Protein AF-A0A8S4GB96-F1 (afdb_monomer)

InterPro domains:
  IPR004299 Membrane bound O-acyl transferase, MBOAT [PF03062] (26-142)
  IPR051085 Membrane-bound O-acyltransferase [PTHR13285] (5-154)

Sequence (176 aa):
MQENIELLRKLPPIALSGGGLWMGLEFHVKYVIIYGVASAFTALDNIETPPNPRCIARIHVYSQMWRYFDVGLYRFLIKFIYLPCLTELSKYGARISKTIQKLLASLATFLFIFLWHGTTWAIFIWMTLNYFGITVESYAKEVAKSDGYNKFKKTILKTAVTSPFLKFMNRITTEA

Structure (mmCIF, N/CA/C/O backbone):
data_AF-A0A8S4GB96-F1
#
_entry.id   AF-A0A8S4GB96-F1
#
loop_
_atom_site.group_PDB
_atom_site.id
_atom_site.type_symbol
_atom_site.label_atom_id
_atom_site.label_alt_id
_atom_site.label_comp_id
_atom_site.label_asym_id
_atom_site.label_entity_id
_atom_site.label_seq_id
_atom_site.pdbx_PDB_ins_code
_atom_site.Cartn_x
_atom_site.Cartn_y
_atom_site.Cartn_z
_atom_site.occupancy
_atom_site.B_iso_or_equiv
_atom_site.auth_seq_id
_atom_site.auth_comp_id
_atom_site.auth_asym_id
_atom_site.auth_atom_id
_atom_site.pdbx_PDB_model_num
ATOM 1 N N . MET A 1 1 ? 4.254 8.777 -28.325 1.00 48.47 1 MET A N 1
ATOM 2 C CA . MET A 1 1 ? 3.407 8.273 -27.212 1.00 48.47 1 MET A CA 1
ATOM 3 C C . MET A 1 1 ? 1.921 8.232 -27.581 1.00 48.47 1 MET A C 1
ATOM 5 O O . MET A 1 1 ? 1.276 7.265 -27.208 1.00 48.47 1 MET A O 1
ATOM 9 N N . GLN A 1 2 ? 1.374 9.215 -28.316 1.00 47.09 2 GLN A N 1
ATOM 10 C CA . GLN A 1 2 ? -0.059 9.231 -28.663 1.00 47.09 2 GLN A CA 1
ATOM 11 C C . GLN A 1 2 ? -0.504 8.146 -29.663 1.00 47.09 2 GLN A C 1
ATOM 13 O O . GLN A 1 2 ? -1.535 7.527 -29.424 1.00 47.09 2 GLN A O 1
ATOM 18 N N . GLU A 1 3 ? 0.297 7.826 -30.686 1.00 54.91 3 GLU A N 1
ATOM 19 C CA . GLU A 1 3 ? 0.010 6.733 -31.644 1.00 54.91 3 GLU A CA 1
ATOM 20 C C . GLU A 1 3 ? -0.258 5.380 -30.958 1.00 54.91 3 GLU A C 1
ATOM 22 O O . GLU A 1 3 ? -1.190 4.654 -31.303 1.00 54.91 3 GLU A O 1
ATOM 27 N N . ASN A 1 4 ? 0.502 5.073 -29.903 1.00 72.00 4 ASN A N 1
ATOM 28 C CA . ASN A 1 4 ? 0.359 3.819 -29.162 1.00 72.00 4 ASN A CA 1
ATOM 29 C C . ASN A 1 4 ? -0.949 3.760 -28.351 1.00 72.00 4 ASN A C 1
ATOM 31 O O . ASN A 1 4 ? -1.501 2.680 -28.155 1.00 72.00 4 ASN A O 1
ATOM 35 N N . ILE A 1 5 ? -1.474 4.903 -27.893 1.00 79.56 5 ILE A N 1
ATOM 36 C CA . ILE A 1 5 ? -2.731 4.960 -27.123 1.00 79.56 5 ILE A CA 1
ATOM 37 C C . ILE A 1 5 ? -3.939 4.710 -28.030 1.00 79.56 5 ILE A C 1
ATOM 39 O O . ILE A 1 5 ? -4.915 4.083 -27.613 1.00 79.56 5 ILE A O 1
ATOM 43 N N . GLU A 1 6 ? -3.878 5.169 -29.277 1.00 84.00 6 GLU A N 1
ATOM 44 C CA . GLU A 1 6 ? -4.961 4.986 -30.239 1.00 84.00 6 GLU A CA 1
ATOM 45 C C . GLU A 1 6 ? -5.100 3.522 -30.681 1.00 84.00 6 GLU A C 1
ATOM 47 O O . GLU A 1 6 ? -6.214 3.027 -30.854 1.00 84.00 6 GLU A O 1
ATOM 52 N N . LEU A 1 7 ? -3.984 2.791 -30.756 1.00 84.06 7 LEU A N 1
ATOM 53 C CA . LEU A 1 7 ? -3.979 1.341 -30.964 1.00 84.06 7 LEU A CA 1
ATOM 54 C C . LEU A 1 7 ? -4.565 0.582 -29.767 1.00 84.06 7 LEU A C 1
ATOM 56 O O . LEU A 1 7 ? -5.385 -0.315 -29.959 1.00 84.06 7 LEU A O 1
ATOM 60 N N . LEU A 1 8 ? -4.219 0.972 -28.535 1.00 85.00 8 LEU A N 1
ATOM 61 C CA . LEU A 1 8 ? -4.776 0.354 -27.325 1.00 85.00 8 LEU A CA 1
ATOM 62 C C . LEU A 1 8 ? -6.303 0.496 -27.257 1.00 85.00 8 LEU A C 1
ATOM 64 O O . LEU A 1 8 ? -6.987 -0.440 -26.855 1.00 85.00 8 LEU A O 1
ATOM 68 N N . ARG A 1 9 ? -6.860 1.625 -27.710 1.00 86.62 9 ARG A N 1
ATOM 69 C CA . ARG A 1 9 ? -8.319 1.839 -27.762 1.00 86.62 9 ARG A CA 1
ATOM 70 C C . ARG A 1 9 ? -9.059 0.886 -28.701 1.00 86.62 9 ARG A C 1
ATOM 72 O O . ARG A 1 9 ? -10.254 0.684 -28.513 1.00 86.62 9 ARG A O 1
ATOM 79 N N . LYS A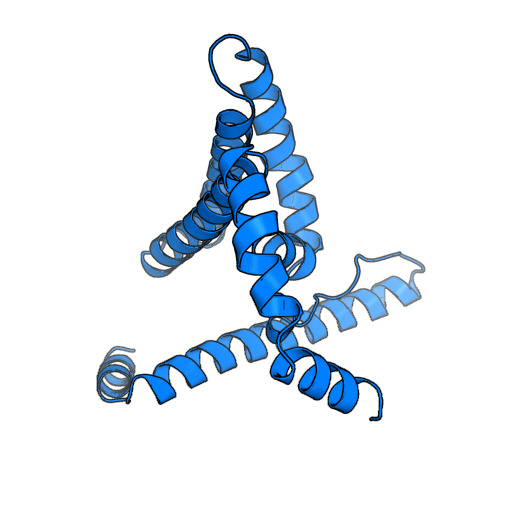 1 10 ? -8.372 0.320 -29.696 1.00 92.56 10 LYS A N 1
ATOM 80 C CA . LYS A 1 10 ? -8.951 -0.625 -30.663 1.00 92.56 10 LYS A CA 1
ATOM 81 C C . LYS A 1 10 ? -8.926 -2.073 -30.166 1.00 92.56 10 LYS A C 1
ATOM 83 O O . LYS A 1 10 ? -9.547 -2.931 -30.787 1.00 92.56 10 LYS A O 1
ATOM 88 N N . LEU A 1 11 ? -8.211 -2.364 -29.077 1.00 91.81 11 LEU A N 1
ATOM 89 C CA . LEU A 1 11 ? -8.112 -3.718 -28.539 1.00 91.81 11 LEU A CA 1
ATOM 90 C C . LEU A 1 11 ? -9.401 -4.138 -27.817 1.00 91.81 11 LEU A C 1
ATOM 92 O O . LEU A 1 11 ? -10.031 -3.321 -27.141 1.00 91.81 11 LEU A O 1
ATOM 96 N N . PRO A 1 12 ? -9.778 -5.428 -27.888 1.00 94.62 12 PRO A N 1
ATOM 97 C CA . PRO A 1 12 ? -10.914 -5.930 -27.132 1.00 94.62 12 PRO A CA 1
ATOM 98 C C . PRO A 1 12 ? -10.627 -5.881 -25.616 1.00 94.62 12 PRO A C 1
ATOM 100 O O . PRO A 1 12 ? -9.472 -6.033 -25.200 1.00 94.62 12 PRO A O 1
ATOM 103 N N . PRO A 1 13 ? -11.658 -5.759 -24.755 1.00 92.81 13 PRO A N 1
ATOM 104 C CA . PRO A 1 13 ? -11.488 -5.655 -23.300 1.00 92.81 13 PRO A CA 1
ATOM 105 C C . PRO A 1 13 ? -10.669 -6.788 -22.670 1.00 92.81 13 PRO A C 1
ATOM 107 O O . PRO A 1 13 ? -9.936 -6.570 -21.705 1.00 92.81 13 PRO A O 1
ATOM 110 N N . ILE A 1 14 ? -10.758 -7.996 -23.234 1.00 94.31 14 ILE A N 1
ATOM 111 C CA . ILE A 1 14 ? -9.975 -9.154 -22.790 1.00 94.31 14 ILE A CA 1
ATOM 112 C C . ILE A 1 14 ? -8.472 -8.963 -23.024 1.00 94.31 14 ILE A C 1
ATOM 114 O O . ILE A 1 14 ? -7.676 -9.285 -22.147 1.00 94.31 14 ILE A O 1
ATOM 118 N N . ALA A 1 15 ? -8.080 -8.378 -24.159 1.00 93.19 15 ALA A N 1
ATOM 119 C CA . ALA A 1 15 ? -6.682 -8.091 -24.463 1.00 93.19 15 ALA A CA 1
ATOM 120 C C . ALA A 1 15 ? -6.146 -6.975 -23.558 1.00 93.19 15 ALA A C 1
ATOM 122 O O . ALA A 1 15 ? -5.033 -7.079 -23.051 1.00 93.19 15 ALA A O 1
ATOM 123 N N . LEU A 1 16 ? -6.963 -5.954 -23.280 1.00 91.38 16 LEU A N 1
ATOM 124 C CA . LEU A 1 16 ? -6.614 -4.894 -22.329 1.00 91.38 16 LEU A CA 1
ATOM 125 C C . LEU A 1 16 ? -6.432 -5.438 -20.908 1.00 91.38 16 LEU A C 1
ATOM 127 O O . LEU A 1 16 ? -5.484 -5.072 -20.216 1.00 91.38 16 LEU A O 1
ATOM 131 N N . SER A 1 17 ? -7.303 -6.356 -20.496 1.00 90.94 17 SER A N 1
ATOM 132 C CA . SER A 1 17 ? -7.228 -7.011 -19.189 1.00 90.94 17 SER A CA 1
ATOM 133 C C . SER A 1 17 ? -6.004 -7.926 -19.085 1.00 90.94 17 SER A C 1
ATOM 135 O O . SER A 1 17 ? -5.279 -7.871 -18.093 1.00 90.94 17 SER A O 1
ATOM 137 N N . GLY A 1 18 ? -5.722 -8.714 -20.128 1.00 92.75 18 GLY A N 1
ATOM 138 C CA . GLY A 1 18 ? -4.508 -9.528 -20.228 1.00 92.75 18 GLY A CA 1
ATOM 139 C C . GLY A 1 18 ? -3.234 -8.683 -20.185 1.00 92.75 18 GLY A C 1
ATOM 140 O O . GLY A 1 18 ? -2.315 -9.001 -19.435 1.00 92.75 18 GLY A O 1
ATOM 141 N N . GLY A 1 19 ? -3.212 -7.557 -20.903 1.00 91.50 19 GLY A N 1
ATOM 142 C CA . GLY A 1 19 ? -2.119 -6.584 -20.844 1.00 91.50 19 GLY A CA 1
ATOM 143 C C . GLY A 1 19 ? -1.941 -5.985 -19.447 1.00 91.50 19 GLY A C 1
ATOM 144 O O . GLY A 1 19 ? -0.819 -5.882 -18.961 1.00 91.50 19 GLY A O 1
ATOM 145 N N . GLY A 1 20 ? -3.039 -5.665 -18.757 1.00 90.25 20 GLY A N 1
ATOM 146 C CA . GLY A 1 20 ? -3.024 -5.228 -17.358 1.00 90.25 20 GLY A CA 1
ATOM 147 C C . GLY A 1 20 ? -2.367 -6.241 -16.419 1.00 90.25 20 GLY A C 1
ATOM 148 O O . GLY A 1 20 ? -1.496 -5.882 -15.626 1.00 90.25 20 GLY A O 1
ATOM 149 N N . LEU A 1 21 ? -2.746 -7.515 -16.542 1.00 91.00 21 LEU A N 1
ATOM 150 C CA . LEU A 1 21 ? -2.146 -8.605 -15.770 1.00 91.00 21 LEU A CA 1
ATOM 151 C C . LEU A 1 21 ? -0.660 -8.779 -16.097 1.00 91.00 21 LEU A C 1
ATOM 153 O O . LEU A 1 21 ? 0.149 -8.916 -15.181 1.00 91.00 21 LEU A O 1
ATOM 157 N N . TRP A 1 22 ? -0.298 -8.726 -17.381 1.00 93.12 22 TRP A N 1
ATOM 158 C CA . TRP A 1 22 ? 1.089 -8.821 -17.824 1.00 93.12 22 TRP A CA 1
ATOM 159 C C . TRP A 1 22 ? 1.958 -7.708 -17.233 1.00 93.12 22 TRP A C 1
ATOM 161 O O . TRP A 1 22 ? 2.987 -8.009 -16.638 1.00 93.12 22 TRP A O 1
ATOM 171 N N . MET A 1 23 ? 1.515 -6.447 -17.298 1.00 91.50 23 MET A N 1
ATOM 172 C CA . MET A 1 23 ? 2.241 -5.315 -16.702 1.00 91.50 23 MET A CA 1
ATOM 173 C C . MET A 1 23 ? 2.485 -5.517 -15.201 1.00 91.50 23 MET A C 1
ATOM 175 O O . MET A 1 23 ? 3.567 -5.221 -14.696 1.00 91.50 23 MET A O 1
ATOM 179 N N . GLY A 1 24 ? 1.497 -6.052 -14.477 1.00 90.81 24 GLY A N 1
ATOM 180 C CA . GLY A 1 24 ? 1.657 -6.380 -13.063 1.00 90.81 24 GLY A CA 1
ATOM 181 C C . GLY A 1 24 ? 2.678 -7.497 -12.820 1.00 90.81 24 GLY A C 1
ATOM 182 O O . GLY A 1 24 ? 3.483 -7.405 -11.892 1.00 90.81 24 GLY A O 1
ATOM 183 N N . LEU A 1 25 ? 2.653 -8.555 -13.634 1.00 93.38 25 LEU A N 1
ATOM 184 C CA . LEU A 1 25 ? 3.583 -9.681 -13.517 1.00 93.38 25 LEU A CA 1
ATOM 185 C C . LEU A 1 25 ? 5.013 -9.276 -13.873 1.00 93.38 25 LEU A C 1
ATOM 187 O O . LEU A 1 25 ? 5.937 -9.629 -13.145 1.00 93.38 25 LEU A O 1
ATOM 191 N N . GLU A 1 26 ? 5.193 -8.496 -14.938 1.00 94.44 26 GLU A N 1
ATOM 192 C CA . GLU A 1 26 ? 6.483 -7.922 -15.319 1.00 94.44 26 GLU A CA 1
ATOM 193 C C . GLU A 1 26 ? 7.049 -7.069 -14.180 1.00 94.44 26 GLU A C 1
ATOM 195 O O . GLU A 1 26 ? 8.195 -7.264 -13.765 1.00 94.44 26 GLU A O 1
ATOM 200 N N . PHE A 1 27 ? 6.221 -6.181 -13.613 1.00 92.19 27 PHE A N 1
ATOM 201 C CA . PHE A 1 27 ? 6.598 -5.394 -12.445 1.00 92.19 27 PHE A CA 1
ATOM 202 C C . PHE A 1 27 ? 7.031 -6.315 -11.301 1.00 92.19 27 PHE A C 1
ATOM 204 O O . PHE A 1 27 ? 8.126 -6.171 -10.772 1.00 92.19 27 PHE A O 1
ATOM 211 N N . HIS A 1 28 ? 6.230 -7.319 -10.949 1.00 93.38 28 HIS A N 1
ATOM 212 C CA . HIS A 1 28 ? 6.575 -8.251 -9.880 1.00 93.38 28 HIS A CA 1
ATOM 213 C C . HIS A 1 28 ? 7.931 -8.944 -10.107 1.00 93.38 28 HIS A C 1
ATOM 215 O O . HIS A 1 28 ? 8.781 -8.918 -9.215 1.00 93.38 28 HIS A O 1
ATOM 221 N N . VAL A 1 29 ? 8.163 -9.515 -11.293 1.00 94.44 29 VAL A N 1
ATOM 222 C CA . VAL A 1 29 ? 9.408 -10.228 -11.626 1.00 94.44 29 VAL A CA 1
ATOM 223 C C . VAL A 1 29 ? 10.618 -9.302 -11.529 1.00 94.44 29 VAL A C 1
ATOM 225 O O . VAL A 1 29 ? 11.628 -9.675 -10.932 1.00 94.44 29 VAL A O 1
ATOM 228 N N . LYS A 1 30 ? 10.507 -8.069 -12.037 1.00 94.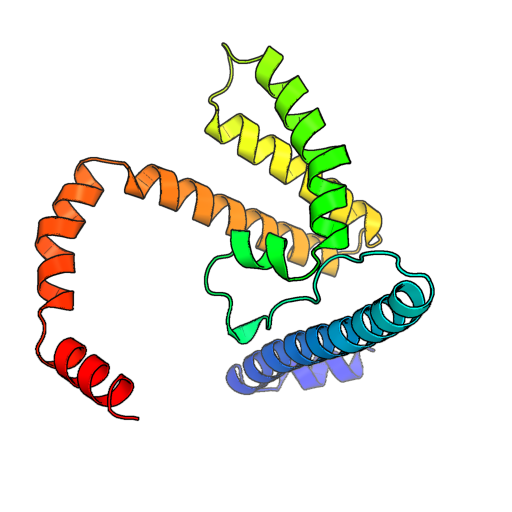62 30 LYS A N 1
ATOM 229 C CA . LYS A 1 30 ? 11.577 -7.070 -11.945 1.00 94.62 30 LYS A CA 1
ATOM 230 C C . LYS A 1 30 ? 12.007 -6.834 -10.496 1.00 94.62 30 LYS A C 1
ATOM 232 O O . LYS A 1 30 ? 13.200 -6.826 -10.205 1.00 94.62 30 LYS A O 1
ATOM 237 N N . TYR A 1 31 ? 11.052 -6.679 -9.585 1.00 93.44 31 TYR A N 1
ATOM 238 C CA . TYR A 1 31 ? 11.348 -6.423 -8.175 1.00 93.44 31 TYR A CA 1
ATOM 239 C C . TYR A 1 31 ? 11.839 -7.665 -7.429 1.00 93.44 31 TYR A C 1
ATOM 241 O O . TYR A 1 31 ? 12.718 -7.538 -6.582 1.00 93.44 31 TYR A O 1
ATOM 249 N N . VAL A 1 32 ? 11.359 -8.864 -7.776 1.00 94.81 32 VAL A N 1
ATOM 250 C CA . VAL A 1 32 ? 11.932 -10.121 -7.261 1.00 94.81 32 VAL A CA 1
ATOM 251 C C . VAL A 1 32 ? 13.415 -10.223 -7.610 1.00 94.81 32 VAL A C 1
ATOM 253 O O . VAL A 1 32 ? 14.215 -10.578 -6.750 1.00 94.81 32 VAL A O 1
ATOM 256 N N . ILE A 1 33 ? 13.794 -9.882 -8.845 1.00 95.69 33 ILE A N 1
ATOM 257 C CA . ILE A 1 33 ? 15.193 -9.930 -9.282 1.00 95.69 33 ILE A CA 1
ATOM 258 C C . ILE A 1 33 ? 16.016 -8.856 -8.566 1.00 95.69 33 ILE A C 1
ATOM 260 O O . ILE A 1 33 ? 17.037 -9.179 -7.968 1.00 95.69 33 ILE A O 1
ATOM 264 N N . ILE A 1 34 ? 15.574 -7.594 -8.586 1.00 95.00 34 ILE A N 1
ATOM 265 C CA . ILE A 1 34 ? 16.324 -6.480 -7.980 1.00 95.00 34 ILE A CA 1
ATOM 266 C C . ILE A 1 34 ? 16.539 -6.714 -6.480 1.00 95.00 34 ILE A C 1
ATOM 268 O O . ILE A 1 34 ? 17.665 -6.598 -5.996 1.00 95.00 34 ILE A O 1
ATOM 272 N N . TYR A 1 35 ? 15.483 -7.069 -5.745 1.00 94.31 35 TYR A N 1
ATOM 273 C CA . TYR A 1 35 ? 15.595 -7.340 -4.315 1.00 94.31 35 TYR A CA 1
ATOM 274 C C . TYR A 1 35 ? 16.355 -8.629 -4.033 1.00 94.31 35 TYR A C 1
ATOM 276 O O . TYR A 1 35 ? 17.179 -8.638 -3.129 1.00 94.31 35 TYR A O 1
ATOM 284 N N . GLY A 1 36 ? 16.161 -9.679 -4.832 1.00 94.00 36 GLY A N 1
ATOM 285 C CA . GLY A 1 36 ? 16.901 -10.930 -4.688 1.00 94.00 36 GLY A CA 1
ATOM 286 C C . GLY A 1 36 ? 18.408 -10.745 -4.855 1.00 94.00 36 GLY A C 1
ATOM 287 O O . GLY A 1 36 ? 19.176 -11.282 -4.062 1.00 94.00 36 GLY A O 1
ATOM 288 N N . VAL A 1 37 ? 18.834 -9.936 -5.830 1.00 95.25 37 VAL A N 1
ATOM 289 C CA . VAL A 1 37 ? 20.248 -9.588 -6.025 1.00 95.25 37 VAL A CA 1
ATOM 290 C C . VAL A 1 37 ? 20.778 -8.797 -4.830 1.00 95.25 37 VAL A C 1
ATOM 292 O O . VAL A 1 37 ? 21.814 -9.161 -4.281 1.00 95.25 37 VAL A O 1
ATOM 295 N N . ALA A 1 38 ? 20.061 -7.763 -4.378 1.00 93.88 38 ALA A N 1
ATOM 296 C CA . ALA A 1 38 ? 20.465 -6.989 -3.203 1.00 93.88 38 ALA A CA 1
ATOM 297 C C . ALA A 1 38 ? 20.584 -7.871 -1.945 1.00 93.88 38 ALA A C 1
ATOM 299 O O . ALA A 1 38 ? 21.588 -7.799 -1.242 1.00 93.88 38 ALA A O 1
ATOM 300 N N . SER A 1 39 ? 19.607 -8.751 -1.713 1.00 94.00 39 SER A N 1
ATOM 301 C CA . SER A 1 39 ? 19.608 -9.726 -0.620 1.00 94.00 39 SER A CA 1
ATOM 302 C C . SER A 1 39 ? 20.771 -10.713 -0.698 1.00 94.00 39 SER A C 1
ATOM 304 O O . SER A 1 39 ? 21.316 -11.094 0.336 1.00 94.00 39 SER A O 1
ATOM 306 N N . ALA A 1 40 ? 21.170 -11.133 -1.902 1.00 94.31 40 ALA A N 1
ATOM 307 C CA . ALA A 1 40 ? 22.319 -12.014 -2.082 1.00 94.31 40 ALA A CA 1
ATOM 308 C C . ALA A 1 40 ? 23.627 -11.323 -1.674 1.00 94.31 40 ALA A C 1
ATOM 310 O O . ALA A 1 40 ? 24.439 -11.935 -0.987 1.00 94.31 40 ALA A O 1
ATOM 311 N N . PHE A 1 41 ? 23.808 -10.045 -2.028 1.00 96.00 41 PHE A N 1
ATOM 312 C CA . PHE A 1 41 ? 24.977 -9.271 -1.601 1.00 96.00 41 PHE A CA 1
ATOM 313 C C . PHE A 1 41 ? 25.016 -9.079 -0.085 1.00 96.00 41 PHE A C 1
ATOM 315 O O . PHE A 1 41 ? 26.026 -9.377 0.539 1.00 96.00 41 PHE A O 1
ATOM 322 N N . THR A 1 42 ? 23.911 -8.664 0.533 1.00 95.12 42 THR A N 1
ATOM 323 C CA . THR A 1 42 ? 23.857 -8.469 1.992 1.00 95.12 42 THR A CA 1
ATOM 324 C C . THR A 1 42 ? 24.037 -9.768 2.772 1.00 95.12 42 THR A C 1
ATOM 326 O O . THR A 1 42 ? 24.542 -9.745 3.892 1.00 95.12 42 THR A O 1
ATOM 329 N N . ALA A 1 43 ? 23.649 -10.909 2.193 1.00 94.25 43 ALA A N 1
ATOM 330 C CA . ALA A 1 43 ? 23.874 -12.213 2.805 1.00 94.25 43 ALA A CA 1
ATOM 331 C C . ALA A 1 43 ? 25.370 -12.558 2.907 1.00 94.25 43 ALA A C 1
ATOM 333 O O . ALA A 1 43 ? 25.758 -13.212 3.872 1.00 94.25 43 ALA A O 1
ATOM 334 N N . LEU A 1 44 ? 26.212 -12.083 1.977 1.00 96.00 44 LEU A N 1
ATOM 335 C CA . LEU A 1 44 ? 27.673 -12.232 2.073 1.00 96.00 44 LEU A CA 1
ATOM 336 C C . LEU A 1 44 ? 28.235 -11.498 3.299 1.00 96.00 44 LEU A C 1
ATOM 338 O O . LEU A 1 44 ? 29.165 -11.985 3.936 1.00 96.00 44 LEU A O 1
ATOM 342 N N . ASP A 1 45 ? 27.614 -10.377 3.665 1.00 96.75 45 ASP A N 1
ATOM 343 C CA . ASP A 1 45 ? 27.974 -9.569 4.832 1.00 96.75 45 ASP A CA 1
ATOM 344 C C . ASP A 1 45 ? 27.256 -10.014 6.124 1.00 96.75 45 ASP A C 1
ATOM 346 O O . ASP A 1 45 ? 27.357 -9.346 7.152 1.00 96.75 45 ASP A O 1
ATOM 350 N N . ASN A 1 46 ? 26.528 -11.139 6.106 1.00 95.31 46 ASN A N 1
ATOM 351 C CA . ASN A 1 46 ? 25.685 -11.618 7.215 1.00 95.31 46 ASN A CA 1
ATOM 352 C C . ASN A 1 46 ? 24.619 -10.601 7.676 1.00 95.31 46 ASN A C 1
ATOM 354 O O . ASN A 1 46 ? 24.232 -10.571 8.846 1.00 95.31 46 ASN A O 1
ATOM 358 N N . ILE A 1 47 ? 24.122 -9.764 6.760 1.00 95.75 47 ILE A N 1
ATOM 359 C CA . ILE A 1 47 ? 23.057 -8.794 7.025 1.00 95.75 47 ILE A CA 1
ATOM 360 C C . ILE A 1 47 ? 21.711 -9.388 6.601 1.00 95.75 47 ILE A C 1
ATOM 362 O O . ILE A 1 47 ? 21.482 -9.703 5.431 1.00 95.75 47 ILE A O 1
ATOM 366 N N . GLU A 1 48 ? 20.781 -9.492 7.552 1.00 91.56 48 GLU A N 1
ATOM 367 C CA . GLU A 1 48 ? 19.420 -9.950 7.274 1.00 91.56 48 GLU A CA 1
ATOM 368 C C . GLU A 1 48 ? 18.600 -8.891 6.523 1.00 91.56 48 GLU A C 1
ATOM 370 O O . GLU A 1 48 ? 18.380 -7.775 7.002 1.00 91.56 48 GLU A O 1
ATOM 375 N N . THR A 1 49 ? 18.066 -9.264 5.359 1.00 90.31 49 THR A N 1
ATOM 376 C CA . THR A 1 49 ? 17.151 -8.418 4.580 1.00 90.31 49 THR A CA 1
ATOM 377 C C . THR A 1 49 ? 15.690 -8.841 4.715 1.00 90.31 49 THR A C 1
ATOM 379 O O . THR A 1 49 ? 15.397 -10.007 4.990 1.00 90.31 49 THR A O 1
ATOM 382 N N . PRO A 1 50 ? 14.730 -7.926 4.467 1.00 90.12 50 PRO A N 1
ATOM 383 C CA . PRO A 1 50 ? 13.325 -8.291 4.324 1.00 90.12 50 PRO A CA 1
ATOM 384 C C . PRO A 1 50 ? 13.112 -9.381 3.256 1.00 90.12 50 PRO A C 1
ATOM 386 O O . PRO A 1 50 ? 13.870 -9.450 2.291 1.00 90.12 50 PRO A O 1
ATOM 389 N N . PRO A 1 51 ? 12.062 -10.211 3.391 1.00 90.81 51 PRO A N 1
ATOM 390 C CA . PRO A 1 51 ? 11.763 -11.244 2.409 1.00 90.81 51 PRO A CA 1
ATOM 391 C C . PRO A 1 51 ? 11.339 -10.644 1.066 1.00 90.81 51 PRO A C 1
ATOM 393 O O . PRO A 1 51 ? 10.725 -9.575 1.012 1.00 90.81 51 PRO A O 1
ATOM 396 N N . ASN A 1 52 ? 11.595 -11.403 0.000 1.00 90.25 52 ASN A N 1
ATOM 397 C CA . ASN A 1 52 ? 11.165 -11.072 -1.353 1.00 90.25 52 ASN A CA 1
ATOM 398 C C . ASN A 1 52 ? 9.636 -10.935 -1.471 1.00 90.25 52 ASN A C 1
ATOM 400 O O . ASN A 1 52 ? 8.880 -11.551 -0.704 1.00 90.25 52 ASN A O 1
ATOM 404 N N . PRO A 1 53 ? 9.167 -10.140 -2.447 1.00 92.06 53 PRO A N 1
ATOM 405 C CA . PRO A 1 53 ? 7.754 -9.873 -2.621 1.00 92.06 53 PRO A CA 1
ATOM 406 C C . PRO A 1 53 ? 6.997 -11.139 -3.020 1.00 92.06 53 PRO A C 1
ATOM 408 O O . PRO A 1 53 ? 7.513 -12.015 -3.716 1.00 92.06 53 PRO A O 1
ATOM 411 N N . ARG A 1 54 ? 5.743 -11.250 -2.574 1.00 91.69 54 ARG A N 1
ATOM 412 C CA . ARG A 1 54 ? 4.875 -12.376 -2.944 1.00 91.69 54 ARG A CA 1
ATOM 413 C C . ARG A 1 54 ? 4.282 -12.155 -4.332 1.00 91.69 54 ARG A C 1
ATOM 415 O O . ARG A 1 54 ? 4.014 -11.023 -4.721 1.00 91.69 54 ARG A O 1
ATOM 422 N N . CYS A 1 55 ? 4.020 -13.252 -5.042 1.00 90.31 55 CYS A N 1
ATOM 423 C CA . CYS A 1 55 ? 3.375 -13.200 -6.351 1.00 90.31 55 CYS A CA 1
ATOM 424 C C . CYS A 1 55 ? 2.011 -12.507 -6.271 1.00 90.31 55 CYS A C 1
ATOM 426 O O . CYS A 1 55 ? 1.113 -12.968 -5.559 1.00 90.31 55 CYS A O 1
ATOM 428 N N . ILE A 1 56 ? 1.856 -11.429 -7.044 1.00 89.19 56 ILE A N 1
ATOM 429 C CA . ILE A 1 56 ? 0.647 -10.596 -7.062 1.00 89.19 56 ILE A CA 1
ATOM 430 C C . ILE A 1 56 ? -0.607 -11.379 -7.468 1.00 89.19 56 ILE A C 1
ATOM 432 O O . ILE A 1 56 ? -1.690 -11.101 -6.965 1.00 89.19 56 ILE A O 1
ATOM 436 N N . ALA A 1 57 ? -0.461 -12.408 -8.310 1.00 88.38 57 ALA A N 1
ATOM 437 C CA . ALA A 1 57 ? -1.575 -13.224 -8.786 1.00 88.38 57 ALA A CA 1
ATOM 438 C C . ALA A 1 57 ? -2.147 -14.154 -7.700 1.00 88.38 57 ALA A C 1
ATOM 440 O O . ALA A 1 57 ? -3.264 -14.647 -7.833 1.00 88.38 57 ALA A O 1
ATOM 441 N N . ARG A 1 58 ? -1.404 -14.386 -6.608 1.00 89.69 58 ARG A N 1
ATOM 442 C CA . ARG A 1 58 ? -1.825 -15.245 -5.488 1.00 89.69 58 ARG A CA 1
ATOM 443 C C . ARG A 1 58 ? -2.500 -14.469 -4.354 1.00 89.69 58 ARG A C 1
ATOM 445 O O . ARG A 1 58 ? -2.927 -15.060 -3.365 1.00 89.69 58 ARG A O 1
ATOM 452 N N . ILE A 1 59 ? -2.531 -13.141 -4.431 1.00 87.81 59 ILE A N 1
ATOM 453 C CA . ILE A 1 59 ? -3.017 -12.301 -3.338 1.00 87.81 59 ILE A CA 1
ATOM 454 C C . ILE A 1 59 ? -4.474 -11.923 -3.597 1.00 87.81 59 ILE A C 1
ATOM 456 O O . ILE A 1 59 ? -4.782 -11.193 -4.532 1.00 87.81 59 ILE A O 1
ATOM 460 N N . HIS A 1 60 ? -5.369 -12.392 -2.728 1.00 87.25 60 HIS A N 1
ATOM 461 C CA . HIS A 1 60 ? -6.816 -12.172 -2.861 1.00 87.25 60 HIS A CA 1
ATOM 462 C C . HIS A 1 60 ? -7.371 -11.100 -1.910 1.00 87.25 60 HIS A C 1
ATOM 464 O O . HIS A 1 60 ? -8.549 -10.764 -1.974 1.00 87.25 60 HIS A O 1
ATOM 470 N N . VAL A 1 61 ? -6.536 -10.571 -1.010 1.00 89.56 61 VAL A N 1
ATOM 471 C CA . VAL A 1 61 ? -6.914 -9.553 -0.020 1.00 89.56 61 VAL A CA 1
ATOM 472 C C . VAL A 1 61 ? -6.075 -8.304 -0.259 1.00 89.56 61 VAL A C 1
ATOM 474 O O . VAL A 1 61 ? -4.846 -8.374 -0.318 1.00 89.56 61 VAL A O 1
ATOM 477 N N . TYR A 1 62 ? -6.720 -7.147 -0.361 1.00 89.06 62 TYR A N 1
ATOM 478 C CA . TYR A 1 62 ? -6.063 -5.902 -0.748 1.00 89.06 62 TYR A CA 1
ATOM 479 C C . TYR A 1 62 ? -5.056 -5.426 0.301 1.00 89.06 62 TYR A C 1
ATOM 481 O O . TYR A 1 62 ? -3.943 -5.023 -0.031 1.00 89.06 62 TYR A O 1
ATOM 489 N N . SER A 1 63 ? -5.375 -5.561 1.591 1.00 90.44 63 SER A N 1
ATOM 490 C CA . SER A 1 63 ? -4.401 -5.276 2.656 1.00 90.44 63 SER A CA 1
ATOM 491 C C . SER A 1 63 ? -3.183 -6.204 2.632 1.00 90.44 63 SER A C 1
ATOM 493 O O . SER A 1 63 ? -2.093 -5.794 3.034 1.00 90.44 63 SER A O 1
ATOM 495 N N . GLN A 1 64 ? -3.329 -7.441 2.142 1.00 92.50 64 GLN A N 1
ATOM 496 C CA . GLN A 1 64 ? -2.190 -8.335 1.941 1.00 92.50 64 GLN A CA 1
ATOM 497 C C . GLN A 1 64 ? -1.351 -7.918 0.736 1.00 92.50 64 GLN A C 1
ATOM 499 O O . GLN A 1 64 ? -0.131 -8.048 0.809 1.00 92.50 64 GLN A O 1
ATOM 504 N N . MET A 1 65 ? -1.971 -7.381 -0.321 1.00 91.62 65 MET A N 1
ATOM 505 C CA . MET A 1 65 ? -1.243 -6.857 -1.482 1.00 91.62 65 MET A CA 1
ATOM 506 C C . MET A 1 65 ? -0.238 -5.813 -1.007 1.00 91.62 65 MET A C 1
ATOM 508 O O . MET A 1 65 ? 0.961 -6.002 -1.155 1.00 91.62 65 MET A O 1
ATOM 512 N N . TRP A 1 66 ? -0.703 -4.800 -0.278 1.00 92.44 66 TRP A N 1
ATOM 513 C CA . TRP A 1 66 ? 0.159 -3.746 0.262 1.00 92.44 66 TRP A CA 1
ATOM 514 C C . TRP A 1 66 ? 1.228 -4.232 1.242 1.00 92.44 66 TRP A C 1
ATOM 516 O O . TRP A 1 66 ? 2.305 -3.652 1.303 1.00 92.44 66 TRP A O 1
ATOM 526 N N . ARG A 1 67 ? 0.963 -5.298 2.004 1.00 93.38 67 ARG A N 1
ATOM 527 C CA . ARG A 1 67 ? 1.929 -5.842 2.971 1.00 93.38 67 ARG A CA 1
ATOM 528 C C . ARG A 1 67 ? 3.062 -6.635 2.318 1.00 93.38 67 ARG A C 1
ATOM 530 O O . ARG A 1 67 ? 4.153 -6.690 2.882 1.00 93.38 67 ARG A O 1
ATOM 537 N N . TYR A 1 68 ? 2.786 -7.307 1.203 1.00 92.31 68 TYR A N 1
ATOM 538 C CA . TYR A 1 68 ? 3.695 -8.300 0.622 1.00 92.31 68 TYR A CA 1
ATOM 539 C C . TYR A 1 68 ? 4.180 -7.968 -0.789 1.00 92.31 68 TYR A C 1
ATOM 541 O O . TYR A 1 68 ? 5.062 -8.664 -1.283 1.00 92.31 68 TYR A O 1
ATOM 549 N N . PHE A 1 69 ? 3.617 -6.947 -1.431 1.00 89.12 69 PHE A N 1
ATOM 550 C CA . PHE A 1 69 ? 4.062 -6.462 -2.735 1.00 89.12 69 PHE A CA 1
ATOM 551 C C . PHE A 1 69 ? 5.425 -5.775 -2.664 1.00 89.12 69 PHE A C 1
ATOM 553 O O . PHE A 1 69 ? 6.271 -6.016 -3.512 1.00 89.12 69 PHE A O 1
ATOM 560 N N . ASP A 1 70 ? 5.645 -4.967 -1.627 1.00 92.38 70 ASP A N 1
ATOM 561 C CA . ASP A 1 70 ? 6.944 -4.398 -1.281 1.00 92.38 70 ASP A CA 1
ATOM 562 C C . ASP A 1 70 ? 7.028 -4.293 0.244 1.00 92.38 70 ASP A C 1
ATOM 564 O O . ASP A 1 70 ? 6.395 -3.448 0.884 1.00 92.38 70 ASP A O 1
ATOM 568 N N . VAL A 1 71 ? 7.792 -5.204 0.841 1.00 92.69 71 VAL A N 1
ATOM 569 C CA . VAL A 1 71 ? 7.903 -5.315 2.297 1.00 92.69 71 VAL A CA 1
ATOM 570 C C . VAL A 1 71 ? 8.709 -4.153 2.882 1.00 92.69 71 VAL A C 1
ATOM 572 O O . VAL A 1 71 ? 8.420 -3.713 3.998 1.00 92.69 71 VAL A O 1
ATOM 575 N N . GLY A 1 72 ? 9.707 -3.650 2.151 1.00 92.69 72 GLY A N 1
ATOM 576 C CA . GLY A 1 72 ? 10.548 -2.538 2.586 1.00 92.69 72 GLY A CA 1
ATOM 577 C C . GLY A 1 72 ? 9.748 -1.243 2.642 1.00 92.69 72 GLY A C 1
ATOM 578 O O . GLY A 1 72 ? 9.659 -0.615 3.702 1.00 92.69 72 GLY A O 1
ATOM 579 N N . LEU A 1 73 ? 9.079 -0.905 1.536 1.00 93.25 73 LEU A N 1
ATOM 580 C CA . LEU A 1 73 ? 8.191 0.250 1.452 1.00 93.25 73 LEU A CA 1
ATOM 581 C C . LEU A 1 73 ? 7.066 0.156 2.483 1.00 93.25 73 LEU A C 1
ATOM 583 O O . LEU A 1 73 ? 6.827 1.113 3.215 1.00 93.25 73 LEU A O 1
ATOM 587 N N . TYR A 1 74 ? 6.412 -1.001 2.615 1.00 95.00 74 TYR A N 1
ATOM 588 C CA . TYR A 1 74 ? 5.360 -1.186 3.616 1.00 95.00 74 TYR A CA 1
ATOM 589 C C . TYR A 1 74 ? 5.859 -0.903 5.041 1.00 95.00 74 TYR A C 1
ATOM 591 O O . TYR A 1 74 ? 5.206 -0.175 5.791 1.00 95.00 74 TYR A O 1
ATOM 599 N N . ARG A 1 75 ? 7.025 -1.437 5.430 1.00 95.25 75 ARG A N 1
ATOM 600 C CA . ARG A 1 75 ? 7.614 -1.187 6.759 1.00 95.25 75 ARG A CA 1
ATOM 601 C C . ARG A 1 75 ? 7.920 0.294 6.969 1.00 95.25 75 ARG A C 1
ATOM 603 O O . ARG A 1 75 ? 7.632 0.813 8.048 1.00 95.25 75 ARG A O 1
ATOM 610 N N . PHE A 1 76 ? 8.456 0.965 5.952 1.00 96.12 76 PHE A N 1
ATOM 611 C CA . PHE A 1 76 ? 8.712 2.403 5.979 1.00 96.12 76 PHE A CA 1
ATOM 612 C C . PHE A 1 76 ? 7.416 3.197 6.195 1.00 96.12 76 PHE A C 1
ATOM 614 O O . PHE A 1 76 ? 7.305 3.955 7.159 1.00 96.12 76 PHE A O 1
ATOM 621 N N . LEU A 1 77 ? 6.402 2.962 5.361 1.00 96.75 77 LEU A N 1
ATOM 622 C CA . LEU A 1 77 ? 5.115 3.655 5.426 1.00 96.75 77 LEU A CA 1
ATOM 623 C C . LEU A 1 77 ? 4.434 3.463 6.781 1.00 96.75 77 LEU A C 1
ATOM 625 O O . LEU A 1 77 ? 3.938 4.423 7.371 1.00 96.75 77 LEU A O 1
ATOM 629 N N . ILE A 1 78 ? 4.441 2.233 7.305 1.00 96.50 78 ILE A N 1
ATOM 630 C CA . ILE A 1 78 ? 3.848 1.939 8.609 1.00 96.50 78 ILE A CA 1
ATOM 631 C C . ILE A 1 78 ? 4.570 2.687 9.726 1.00 96.50 78 ILE A C 1
ATOM 633 O O . ILE A 1 78 ? 3.915 3.324 10.551 1.00 96.50 78 ILE A O 1
ATOM 637 N N . LYS A 1 79 ? 5.904 2.612 9.754 1.00 97.19 79 LYS A N 1
ATOM 638 C CA . LYS A 1 79 ? 6.720 3.167 10.836 1.00 97.19 79 LYS A CA 1
ATOM 639 C C . LYS A 1 79 ? 6.707 4.692 10.854 1.00 97.19 79 LYS A C 1
ATOM 641 O O . LYS A 1 79 ? 6.621 5.271 11.931 1.00 97.19 79 LYS A O 1
ATOM 646 N N . PHE A 1 80 ? 6.799 5.325 9.688 1.00 97.38 80 PHE A N 1
ATOM 647 C CA . PHE A 1 80 ? 7.059 6.761 9.600 1.00 97.38 80 PHE A CA 1
ATOM 648 C C . PHE A 1 80 ? 5.835 7.603 9.253 1.00 97.38 80 PHE A C 1
ATOM 650 O O . PHE A 1 80 ? 5.830 8.787 9.567 1.00 97.38 80 PHE A O 1
ATOM 657 N N . ILE A 1 81 ? 4.794 7.020 8.651 1.00 97.44 81 ILE A N 1
ATOM 658 C CA . ILE A 1 81 ? 3.616 7.778 8.211 1.00 97.44 81 ILE A CA 1
ATOM 659 C C . ILE A 1 81 ? 2.362 7.307 8.948 1.00 97.44 81 ILE A C 1
ATOM 661 O O . ILE A 1 81 ? 1.755 8.068 9.702 1.00 97.44 81 ILE A O 1
ATOM 665 N N . TYR A 1 82 ? 1.993 6.035 8.787 1.00 96.81 82 TYR A N 1
ATOM 666 C CA . TYR A 1 82 ? 0.723 5.509 9.287 1.00 96.81 82 TYR A CA 1
ATOM 667 C C . TYR A 1 82 ? 0.637 5.512 10.819 1.00 96.81 82 TYR A C 1
ATOM 669 O O . TYR A 1 82 ? -0.332 6.035 11.365 1.00 96.81 82 TYR A O 1
ATOM 677 N N . LEU A 1 83 ? 1.618 4.933 11.528 1.00 96.69 83 LEU A N 1
ATOM 678 C CA . LEU A 1 83 ? 1.587 4.853 12.996 1.00 96.69 83 LEU A CA 1
ATOM 679 C C . LEU A 1 83 ? 1.657 6.233 13.664 1.00 96.69 83 LEU A C 1
ATOM 681 O O . LEU A 1 83 ? 0.837 6.472 14.556 1.00 96.69 83 LEU A O 1
ATOM 685 N N . PRO A 1 84 ? 2.547 7.157 13.248 1.00 96.56 84 PRO A N 1
ATOM 686 C CA . PRO A 1 84 ? 2.537 8.518 13.776 1.00 96.56 84 PRO A CA 1
ATOM 687 C C . PRO A 1 84 ? 1.201 9.227 13.533 1.00 96.56 84 PRO A C 1
ATOM 689 O O . PRO A 1 84 ? 0.608 9.743 14.476 1.00 96.56 84 PRO A O 1
ATOM 692 N N . CYS A 1 85 ? 0.661 9.168 12.311 1.00 95.19 85 CYS A N 1
ATOM 693 C CA . CYS A 1 85 ? -0.622 9.795 11.988 1.00 95.19 85 CYS A CA 1
ATOM 694 C C . CYS A 1 85 ? -1.778 9.210 12.814 1.00 95.19 85 CYS A C 1
ATOM 696 O O . CYS A 1 85 ? -2.586 9.950 13.373 1.00 95.19 85 CYS A O 1
ATOM 698 N N . LEU A 1 86 ? -1.830 7.883 12.959 1.00 95.06 86 LEU A N 1
ATOM 699 C CA . LEU A 1 86 ? -2.830 7.213 13.786 1.00 95.06 86 LEU A CA 1
ATOM 700 C C . LEU A 1 86 ? -2.709 7.609 15.264 1.00 95.06 86 LEU A C 1
ATOM 702 O O . LEU A 1 86 ? -3.725 7.821 15.923 1.00 95.06 86 LEU A O 1
ATOM 706 N N . THR A 1 87 ? -1.482 7.725 15.775 1.00 93.75 87 THR A N 1
ATOM 707 C CA . THR A 1 87 ? -1.218 8.146 17.157 1.00 93.75 87 THR A CA 1
ATOM 708 C C . THR A 1 87 ? -1.718 9.568 17.391 1.00 93.75 87 THR A C 1
ATOM 710 O O . THR A 1 87 ? -2.452 9.799 18.351 1.00 93.75 87 THR A O 1
ATOM 713 N N . GLU A 1 88 ? -1.429 10.502 16.485 1.00 93.25 88 GLU A N 1
ATOM 714 C CA . GLU A 1 88 ? -1.939 11.874 16.573 1.00 93.25 88 GLU A CA 1
ATOM 715 C C . GLU A 1 88 ? -3.469 11.935 16.482 1.00 93.25 88 GLU A C 1
ATOM 717 O O . GLU A 1 88 ? -4.114 12.582 17.306 1.00 93.25 88 GLU A O 1
ATOM 722 N N . LEU A 1 89 ? -4.081 11.200 15.550 1.00 91.69 89 LEU A N 1
ATOM 723 C CA . LEU A 1 89 ? -5.540 11.134 15.413 1.00 91.69 89 LEU A CA 1
ATOM 724 C C . LEU A 1 89 ? -6.219 10.541 16.655 1.00 91.69 89 LEU A C 1
ATOM 726 O O . LEU A 1 89 ? -7.312 10.972 17.026 1.00 91.69 89 LEU A O 1
ATOM 730 N N . SER A 1 90 ? -5.572 9.581 17.319 1.00 88.75 90 SER A N 1
ATOM 731 C CA . SER A 1 90 ? -6.107 8.945 18.524 1.00 88.75 90 SER A CA 1
ATOM 732 C C . SER A 1 90 ? -6.224 9.900 19.716 1.00 88.75 90 SER A C 1
ATOM 734 O O . SER A 1 90 ? -7.110 9.709 20.550 1.00 88.75 90 SER A O 1
ATOM 736 N N . LYS A 1 91 ? -5.420 10.976 19.759 1.00 89.38 91 LYS A N 1
ATOM 737 C CA . LYS A 1 91 ? -5.520 12.032 20.787 1.00 89.38 91 LYS A CA 1
ATOM 738 C C . LYS A 1 91 ? -6.860 12.769 20.728 1.00 89.38 91 LYS A C 1
ATOM 740 O O . LYS A 1 91 ? -7.384 13.180 21.756 1.00 89.38 91 LYS A O 1
ATOM 745 N N . TYR A 1 92 ? -7.470 12.857 19.546 1.00 82.31 92 TYR A N 1
ATOM 746 C CA . TYR A 1 92 ? -8.806 13.428 19.341 1.00 82.31 92 TYR A CA 1
ATOM 747 C C . TYR A 1 92 ? -9.934 12.397 19.560 1.00 82.31 92 TYR A C 1
ATOM 749 O O . TYR A 1 92 ? -11.079 12.621 19.159 1.00 8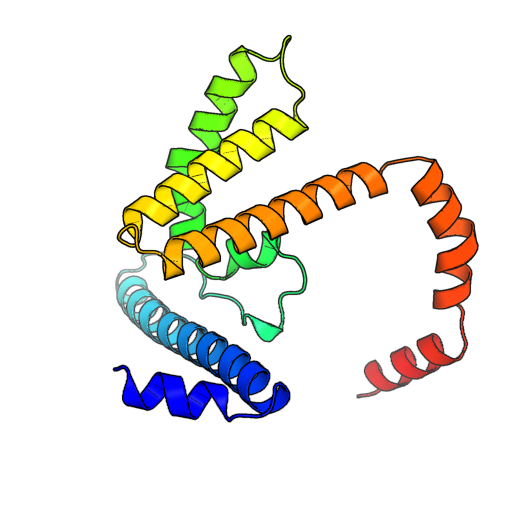2.31 92 TYR A O 1
ATOM 757 N N . GLY A 1 93 ? -9.623 11.252 20.184 1.00 64.25 93 GLY A N 1
ATOM 758 C CA . GLY A 1 93 ? -10.403 10.011 20.183 1.00 64.25 93 GLY A CA 1
ATOM 759 C C . GLY A 1 93 ? -11.824 10.060 20.749 1.00 64.25 93 GLY A C 1
ATOM 760 O O . GLY A 1 93 ? -12.588 9.135 20.491 1.00 64.25 93 GLY A O 1
ATOM 761 N N . ALA A 1 94 ? -12.218 11.130 21.445 1.00 68.56 94 ALA A N 1
ATOM 762 C CA . ALA A 1 94 ? -13.610 11.351 21.849 1.00 68.56 94 ALA A CA 1
ATOM 763 C C . ALA A 1 94 ? -14.509 11.843 20.693 1.00 68.56 94 ALA A C 1
ATOM 765 O O . ALA A 1 94 ? -15.727 11.714 20.764 1.00 68.56 94 ALA A O 1
ATOM 766 N N . ARG A 1 95 ? -13.927 12.398 19.618 1.00 78.38 95 ARG A N 1
ATOM 767 C CA . ARG A 1 95 ? -14.661 13.039 18.511 1.00 78.38 95 ARG A CA 1
ATOM 768 C C . ARG A 1 95 ? -14.768 12.175 17.251 1.00 78.38 95 ARG A C 1
ATOM 770 O O . ARG A 1 95 ? -15.629 12.429 16.416 1.00 78.38 95 ARG A O 1
ATOM 777 N N . ILE A 1 96 ? -13.892 11.179 17.086 1.00 84.31 96 ILE A N 1
ATOM 778 C CA . ILE A 1 96 ? -13.752 10.404 15.842 1.00 84.31 96 ILE A CA 1
ATOM 779 C C . ILE A 1 96 ? -13.651 8.908 16.156 1.00 84.31 96 ILE A C 1
ATOM 781 O O . ILE A 1 96 ? -12.838 8.498 16.984 1.00 84.31 96 ILE A O 1
ATOM 785 N N . SER A 1 97 ? -14.425 8.072 15.454 1.00 88.81 97 SER A N 1
ATOM 786 C CA . SER A 1 97 ? -14.401 6.614 15.639 1.00 88.81 97 SER A CA 1
ATOM 787 C C . SER A 1 97 ? -13.059 5.989 15.230 1.00 88.81 97 SER A C 1
ATOM 789 O O . SER A 1 97 ? -12.378 6.461 14.317 1.00 88.81 97 SER A O 1
ATOM 791 N N . LYS A 1 98 ? -12.689 4.864 15.859 1.00 88.31 98 LYS A N 1
ATOM 792 C CA . LYS A 1 98 ? -11.430 4.147 15.565 1.00 88.31 98 LYS A CA 1
ATOM 793 C C . LYS A 1 98 ? -11.293 3.747 14.090 1.00 88.31 98 LYS A C 1
ATOM 795 O O . LYS A 1 98 ? -10.184 3.728 13.565 1.00 88.31 98 LYS A O 1
ATOM 800 N N . THR A 1 99 ? -12.397 3.423 13.416 1.00 88.75 99 THR A N 1
ATOM 801 C CA . THR A 1 99 ? -12.391 3.071 11.986 1.00 88.75 99 THR A CA 1
ATOM 802 C C . THR A 1 99 ? -12.035 4.276 11.126 1.00 88.75 99 THR A C 1
ATOM 804 O O . THR A 1 99 ? -11.180 4.166 10.252 1.00 88.75 99 THR A O 1
ATOM 807 N N . ILE A 1 100 ? -12.617 5.441 11.416 1.00 90.62 100 ILE A N 1
ATOM 808 C CA . ILE A 1 100 ? -12.317 6.677 10.687 1.00 90.62 100 ILE A CA 1
ATOM 809 C C . ILE A 1 100 ? -10.863 7.097 10.923 1.00 90.62 100 ILE A C 1
ATOM 811 O O . ILE A 1 100 ? -10.183 7.456 9.969 1.00 90.62 100 ILE A O 1
ATOM 815 N N . GLN A 1 101 ? -10.345 6.973 12.150 1.00 92.31 101 GLN A N 1
ATOM 816 C CA . GLN A 1 101 ? -8.931 7.256 12.436 1.00 92.31 101 GLN A CA 1
ATOM 817 C C . GLN A 1 101 ? -7.987 6.397 11.577 1.00 92.31 101 GLN A C 1
ATOM 819 O O . GLN A 1 101 ? -7.036 6.914 10.997 1.00 92.31 101 GLN A O 1
ATOM 824 N N . LYS A 1 102 ? -8.271 5.094 11.437 1.00 92.94 102 LYS A N 1
ATOM 825 C CA . LYS A 1 102 ? -7.491 4.193 10.569 1.00 92.94 102 LYS A CA 1
ATOM 826 C C . LYS A 1 102 ? -7.587 4.580 9.094 1.00 92.94 102 LYS A C 1
ATOM 828 O O . LYS A 1 102 ? -6.570 4.559 8.407 1.00 92.94 102 LYS A O 1
ATOM 833 N N . LEU A 1 103 ? -8.781 4.943 8.619 1.00 94.50 103 LEU A N 1
ATOM 834 C CA . LEU A 1 103 ? -8.983 5.383 7.237 1.00 94.50 103 LEU A CA 1
ATOM 835 C C . LEU A 1 103 ? -8.215 6.678 6.952 1.00 94.50 103 LEU A C 1
ATOM 837 O O . LEU A 1 103 ? -7.470 6.728 5.981 1.00 94.50 103 LEU A O 1
ATOM 841 N N . LEU A 1 104 ? -8.284 7.671 7.840 1.00 95.12 104 LEU A N 1
ATOM 842 C CA . LEU A 1 104 ? -7.527 8.919 7.712 1.00 95.12 104 LEU A CA 1
ATOM 843 C C . LEU A 1 104 ? -6.008 8.692 7.752 1.00 95.12 104 LEU A C 1
ATOM 845 O O . LEU A 1 104 ? -5.290 9.241 6.920 1.00 95.12 104 LEU A O 1
ATOM 849 N N . ALA A 1 105 ? -5.512 7.835 8.649 1.00 95.69 105 ALA A N 1
ATOM 850 C CA . ALA A 1 105 ? -4.093 7.474 8.681 1.00 95.69 105 ALA A CA 1
ATOM 851 C C . ALA A 1 105 ? -3.650 6.756 7.393 1.00 95.69 105 ALA A C 1
ATOM 853 O O . ALA A 1 105 ? -2.565 7.010 6.862 1.00 95.69 105 ALA A O 1
ATOM 854 N N . SER A 1 106 ? -4.502 5.884 6.843 1.00 95.75 106 SER A N 1
ATOM 855 C CA . SER A 1 106 ? -4.234 5.259 5.547 1.00 95.75 106 SER A CA 1
ATOM 856 C C . SER A 1 106 ? -4.282 6.269 4.397 1.00 95.75 106 SER A C 1
ATOM 858 O O . SER A 1 106 ? -3.403 6.232 3.545 1.00 95.75 106 SER A O 1
ATOM 860 N N . LEU A 1 107 ? -5.210 7.233 4.412 1.00 97.00 107 LEU A N 1
ATOM 861 C CA . LEU A 1 107 ? -5.282 8.307 3.421 1.00 97.00 107 LEU A CA 1
ATOM 862 C C . LEU A 1 107 ? -3.999 9.139 3.418 1.00 97.00 107 LEU A C 1
ATOM 864 O O . LEU A 1 107 ? -3.423 9.356 2.358 1.00 97.00 107 LEU A O 1
ATOM 868 N N . ALA A 1 108 ? -3.503 9.536 4.593 1.00 97.25 108 ALA A N 1
ATOM 869 C CA . ALA A 1 108 ? -2.225 10.237 4.719 1.00 97.25 108 ALA A CA 1
ATOM 8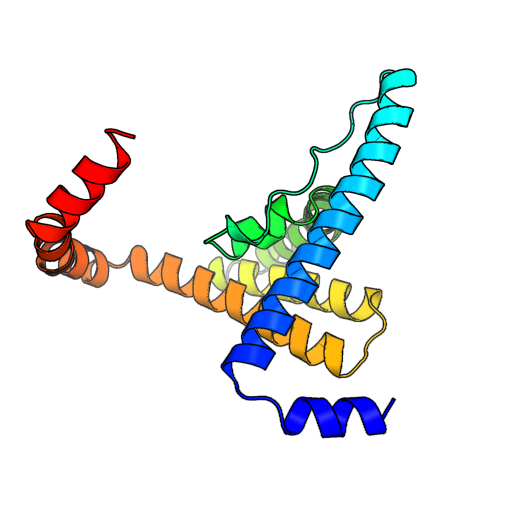70 C C . ALA A 1 108 ? -1.063 9.430 4.112 1.00 97.25 108 ALA A C 1
ATOM 872 O O . ALA A 1 108 ? -0.208 9.980 3.420 1.00 97.25 108 ALA A O 1
ATOM 873 N N . THR A 1 109 ? -1.075 8.109 4.303 1.00 97.06 109 THR A N 1
ATOM 874 C CA . THR A 1 109 ? -0.086 7.199 3.707 1.00 97.06 109 THR A CA 1
ATOM 875 C C . THR A 1 109 ? -0.171 7.196 2.175 1.00 97.06 109 THR A C 1
ATOM 877 O O . THR A 1 109 ? 0.850 7.301 1.501 1.00 97.06 109 THR A O 1
ATOM 880 N N . PHE A 1 110 ? -1.377 7.136 1.608 1.00 96.19 110 PHE A N 1
ATOM 881 C CA . PHE A 1 110 ? -1.592 7.185 0.158 1.00 96.19 110 PHE A CA 1
ATOM 882 C C . PHE A 1 110 ? -1.249 8.541 -0.463 1.00 96.19 110 PHE A C 1
ATOM 884 O O . PHE A 1 110 ? -0.690 8.587 -1.558 1.00 96.19 110 PHE A O 1
ATOM 891 N N . LEU A 1 111 ? -1.521 9.639 0.242 1.00 97.31 111 LEU A N 1
ATOM 892 C CA . LEU A 1 111 ? -1.116 10.978 -0.179 1.00 97.31 111 LEU A CA 1
ATOM 893 C C . LEU A 1 111 ? 0.410 11.107 -0.230 1.00 97.31 111 LEU A C 1
ATOM 895 O O . LEU A 1 111 ? 0.937 11.638 -1.204 1.00 97.31 111 LEU A O 1
ATOM 899 N N . PHE A 1 112 ? 1.127 10.561 0.756 1.00 97.12 112 PHE A N 1
ATOM 900 C CA . PHE A 1 112 ? 2.590 10.509 0.715 1.00 97.12 112 PHE A CA 1
ATOM 901 C C . PHE A 1 112 ? 3.098 9.740 -0.514 1.00 97.12 112 PHE A C 1
ATOM 903 O O . PHE A 1 112 ? 3.959 10.236 -1.235 1.00 97.12 112 PHE A O 1
ATOM 910 N N . ILE A 1 113 ? 2.533 8.561 -0.796 1.00 96.12 113 ILE A N 1
ATOM 911 C CA . ILE A 1 113 ? 2.890 7.757 -1.976 1.00 96.12 113 ILE A CA 1
ATOM 912 C C . ILE A 1 113 ? 2.640 8.544 -3.274 1.00 96.12 113 ILE A C 1
ATOM 914 O O . ILE A 1 113 ? 3.476 8.531 -4.175 1.00 96.12 113 ILE A O 1
ATOM 918 N N . PHE A 1 114 ? 1.512 9.256 -3.369 1.00 96.75 114 PHE A N 1
ATOM 919 C CA . PHE A 1 114 ? 1.180 10.091 -4.527 1.00 96.75 114 PHE A CA 1
ATOM 920 C C . PHE A 1 114 ? 2.210 11.204 -4.762 1.00 96.75 114 PHE A C 1
ATOM 922 O O . PHE A 1 114 ? 2.634 11.419 -5.901 1.00 96.75 114 PHE A O 1
ATOM 929 N N . LEU A 1 115 ? 2.642 11.872 -3.689 1.00 96.62 115 LEU A N 1
ATOM 930 C CA . LEU A 1 115 ? 3.701 12.879 -3.747 1.00 96.62 115 LEU A CA 1
ATOM 931 C C . LEU A 1 115 ? 5.040 12.254 -4.163 1.00 96.62 115 LEU A C 1
ATOM 933 O O . LEU A 1 115 ? 5.701 12.770 -5.060 1.00 96.62 115 LEU A O 1
ATOM 937 N N . TRP A 1 116 ? 5.407 11.115 -3.568 1.00 95.88 116 TRP A N 1
ATOM 938 C CA . TRP A 1 116 ? 6.673 10.425 -3.832 1.00 95.88 116 TRP A CA 1
ATOM 939 C C . TRP A 1 116 ? 6.815 9.949 -5.286 1.00 95.88 116 TRP A C 1
ATOM 941 O O . TRP A 1 116 ? 7.895 10.045 -5.861 1.00 95.88 116 TRP A O 1
ATOM 951 N N . HIS A 1 117 ? 5.729 9.489 -5.914 1.00 92.19 117 HIS A N 1
ATOM 952 C CA . HIS A 1 117 ? 5.752 9.020 -7.304 1.00 92.19 117 HIS A CA 1
ATOM 953 C C . HIS A 1 117 ? 5.712 10.140 -8.367 1.00 92.19 117 HIS A C 1
ATOM 955 O O . HIS A 1 117 ? 5.820 9.831 -9.553 1.00 92.19 117 HIS A O 1
ATOM 961 N N . GLY A 1 118 ? 5.566 11.419 -7.990 1.00 90.75 118 GLY A N 1
ATOM 962 C CA . GLY A 1 118 ? 5.656 12.553 -8.928 1.00 90.75 118 GLY A CA 1
ATOM 963 C C . GLY A 1 118 ? 4.326 13.137 -9.425 1.00 90.75 118 GLY A C 1
ATOM 964 O O . GLY A 1 118 ? 4.269 13.670 -10.530 1.00 90.75 118 GLY A O 1
ATOM 965 N N . THR A 1 119 ? 3.250 13.034 -8.636 1.00 93.56 119 THR A N 1
ATOM 966 C CA . THR A 1 119 ? 1.993 13.807 -8.781 1.00 93.56 119 THR A CA 1
ATOM 967 C C . THR A 1 119 ? 1.378 13.903 -10.190 1.00 93.56 119 THR A C 1
ATOM 969 O O . THR A 1 119 ? 0.832 14.940 -10.565 1.00 93.56 119 THR A O 1
ATOM 972 N N . THR A 1 120 ? 1.431 12.839 -10.996 1.00 94.88 120 THR A N 1
ATOM 973 C CA . THR A 1 120 ? 0.787 12.822 -12.325 1.00 94.88 120 THR A CA 1
ATOM 974 C C . THR A 1 120 ? -0.668 12.357 -12.253 1.00 94.88 120 THR A C 1
ATOM 976 O O . THR A 1 120 ? -1.076 11.677 -11.310 1.00 94.88 120 THR A O 1
ATOM 979 N N . TRP A 1 121 ? -1.460 12.661 -13.288 1.00 94.62 121 TRP A N 1
ATOM 980 C CA . TRP A 1 121 ? -2.866 12.241 -13.363 1.00 94.62 121 TRP A CA 1
ATOM 981 C C . TRP A 1 121 ? -3.048 10.718 -13.284 1.00 94.62 121 TRP A C 1
ATOM 983 O O . TRP A 1 121 ? -3.936 10.226 -12.588 1.00 94.62 121 TRP A O 1
ATOM 993 N N . ALA A 1 122 ? -2.167 9.957 -13.938 1.00 91.81 122 ALA A N 1
ATOM 994 C CA . ALA A 1 122 ? -2.196 8.498 -13.888 1.00 91.81 122 ALA A CA 1
ATOM 995 C C . ALA A 1 122 ? -1.973 7.970 -12.459 1.00 91.81 122 ALA A C 1
ATOM 997 O O . ALA A 1 122 ? -2.695 7.080 -12.008 1.00 91.81 122 ALA A O 1
ATOM 998 N N . ILE A 1 123 ? -1.024 8.558 -11.721 1.00 94.38 123 ILE A N 1
ATOM 999 C CA . ILE A 1 123 ? -0.737 8.176 -10.331 1.00 94.38 123 ILE A CA 1
ATOM 1000 C C . ILE A 1 123 ? -1.885 8.603 -9.414 1.00 94.38 123 ILE A C 1
ATOM 1002 O O . ILE A 1 123 ? -2.235 7.858 -8.505 1.00 94.38 123 ILE A O 1
ATOM 1006 N N . PHE A 1 124 ? -2.512 9.755 -9.660 1.00 96.19 124 PHE A N 1
ATOM 1007 C CA . PHE A 1 124 ? -3.674 10.200 -8.890 1.00 96.19 124 PHE A CA 1
ATOM 1008 C C . PHE A 1 124 ? -4.839 9.206 -8.995 1.00 96.19 124 PHE A C 1
ATOM 1010 O O . PHE A 1 124 ? -5.393 8.791 -7.972 1.00 96.19 124 PHE A O 1
ATOM 1017 N N . ILE A 1 125 ? -5.170 8.770 -10.218 1.00 96.50 125 ILE A N 1
ATOM 1018 C CA . ILE A 1 125 ? -6.200 7.746 -10.449 1.00 96.50 125 ILE A CA 1
ATOM 1019 C C . ILE A 1 125 ? -5.804 6.439 -9.760 1.00 96.50 125 ILE A C 1
ATOM 1021 O O . ILE A 1 125 ? -6.601 5.869 -9.015 1.00 96.50 125 ILE A O 1
ATOM 1025 N N . TRP A 1 126 ? -4.569 5.976 -9.967 1.00 94.56 126 TRP A N 1
ATOM 1026 C CA . TRP A 1 126 ? -4.068 4.748 -9.353 1.00 94.56 126 TRP A CA 1
ATOM 1027 C C . TRP A 1 126 ? -4.144 4.797 -7.820 1.00 94.56 126 TRP A C 1
ATOM 1029 O O . TRP A 1 126 ? -4.675 3.873 -7.204 1.00 94.56 126 TRP A O 1
ATOM 1039 N N . MET A 1 127 ? -3.690 5.883 -7.195 1.00 95.94 127 MET A N 1
ATOM 1040 C CA . MET A 1 127 ? -3.751 6.088 -5.747 1.00 95.94 127 MET A CA 1
ATOM 1041 C C . MET A 1 127 ? -5.196 6.075 -5.245 1.00 95.94 127 MET A C 1
ATOM 1043 O O . MET A 1 127 ? -5.497 5.374 -4.280 1.00 95.94 127 MET A O 1
ATOM 1047 N N . THR A 1 128 ? -6.100 6.773 -5.936 1.00 96.69 128 THR A N 1
ATOM 1048 C CA . THR A 1 128 ? -7.523 6.836 -5.575 1.00 96.69 128 THR A CA 1
ATOM 1049 C C . THR A 1 128 ? -8.168 5.451 -5.610 1.00 96.69 128 THR A C 1
ATOM 1051 O O . THR A 1 128 ? -8.837 5.060 -4.654 1.00 96.69 128 THR A O 1
ATOM 1054 N N . LEU A 1 129 ? -7.927 4.671 -6.670 1.00 96.38 129 LEU A N 1
ATOM 1055 C CA . LEU A 1 129 ? -8.435 3.300 -6.792 1.00 96.38 129 LEU A CA 1
ATOM 1056 C C . LEU A 1 129 ? -7.880 2.385 -5.692 1.00 96.38 129 LEU A C 1
ATOM 1058 O O . LEU A 1 129 ? -8.619 1.590 -5.111 1.00 96.38 129 LEU A O 1
ATOM 1062 N N . A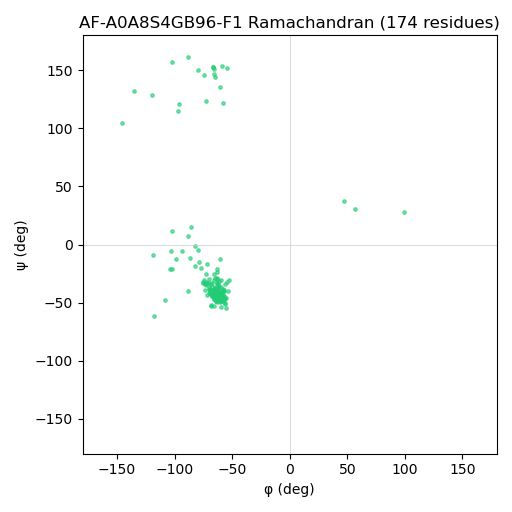SN A 1 130 ? -6.597 2.527 -5.357 1.00 95.31 130 ASN A N 1
ATOM 1063 C CA . ASN A 1 130 ? -5.979 1.747 -4.289 1.00 95.31 130 ASN A CA 1
ATOM 1064 C C . ASN A 1 130 ? -6.535 2.099 -2.903 1.00 95.31 130 ASN A C 1
ATOM 1066 O O . ASN A 1 130 ? -6.849 1.204 -2.113 1.00 95.31 130 ASN A O 1
ATOM 1070 N N . TYR A 1 131 ? -6.686 3.388 -2.607 1.00 96.75 131 TYR A N 1
ATOM 1071 C CA . TYR A 1 131 ? -7.279 3.846 -1.356 1.00 96.75 131 TYR A CA 1
ATOM 1072 C C . TYR A 1 131 ? -8.742 3.402 -1.234 1.00 96.75 131 TYR A C 1
ATOM 1074 O O . TYR A 1 131 ? -9.177 2.944 -0.171 1.00 96.75 131 TYR A O 1
ATOM 1082 N N . PHE A 1 132 ? -9.490 3.457 -2.338 1.00 96.69 132 PHE A N 1
ATOM 1083 C CA . PHE A 1 132 ? -10.847 2.932 -2.407 1.00 96.69 132 PHE A CA 1
ATOM 1084 C C . PHE A 1 132 ? -10.891 1.432 -2.080 1.00 96.69 132 PHE A C 1
ATOM 1086 O O . PHE A 1 132 ? -11.692 1.025 -1.240 1.00 96.69 132 PHE A O 1
ATOM 1093 N N . GLY A 1 133 ? -9.980 0.623 -2.634 1.00 95.19 133 GLY A N 1
ATOM 1094 C CA . GLY A 1 133 ? -9.870 -0.808 -2.320 1.00 95.19 133 GLY A CA 1
ATOM 1095 C C . GLY A 1 133 ? -9.675 -1.093 -0.824 1.00 95.19 133 GLY A C 1
ATOM 1096 O O . GLY A 1 133 ? -10.385 -1.919 -0.248 1.00 95.19 133 GLY A O 1
ATOM 1097 N N . ILE A 1 134 ? -8.776 -0.359 -0.156 1.00 94.31 134 ILE A N 1
ATOM 1098 C CA . ILE A 1 134 ? -8.571 -0.470 1.302 1.00 94.31 134 ILE A CA 1
ATOM 1099 C C . ILE A 1 134 ? -9.806 -0.020 2.092 1.00 94.31 134 ILE A C 1
ATOM 1101 O O . ILE A 1 134 ? -10.146 -0.627 3.114 1.00 94.31 134 ILE A O 1
ATOM 1105 N N . THR A 1 135 ? -10.491 1.023 1.628 1.00 94.88 135 THR A N 1
ATOM 1106 C CA . THR A 1 135 ? -11.702 1.544 2.274 1.00 94.88 135 THR A CA 1
ATOM 1107 C C . THR A 1 135 ? -12.843 0.533 2.198 1.00 94.88 135 THR A C 1
ATOM 1109 O O . THR A 1 135 ? -13.451 0.221 3.223 1.00 94.88 135 THR A O 1
ATOM 1112 N N . VAL A 1 136 ? -13.083 -0.044 1.017 1.00 95.19 136 VAL A N 1
ATOM 1113 C CA . VAL A 1 136 ? -14.076 -1.107 0.805 1.00 95.19 136 VAL A CA 1
ATOM 1114 C C . VAL A 1 136 ? -13.754 -2.322 1.667 1.00 95.19 136 VAL A C 1
ATOM 1116 O O . VAL A 1 136 ? -14.639 -2.827 2.354 1.00 95.19 136 VAL A O 1
ATOM 1119 N N . GLU A 1 137 ? -12.495 -2.765 1.706 1.00 93.62 137 GLU A N 1
ATOM 1120 C CA . GLU A 1 137 ? -12.090 -3.890 2.554 1.00 93.62 137 GLU A CA 1
ATOM 1121 C C . GLU A 1 137 ? -12.324 -3.593 4.046 1.00 93.62 137 GLU A C 1
ATOM 1123 O O . GLU A 1 137 ? -12.790 -4.454 4.796 1.00 93.62 137 GLU A O 1
ATOM 1128 N N . SER A 1 138 ? -12.030 -2.370 4.490 1.00 91.38 138 SER A N 1
ATOM 1129 C CA . SER A 1 138 ? -12.245 -1.945 5.876 1.00 91.38 138 SER A CA 1
ATOM 1130 C C . SER A 1 138 ? -13.729 -1.920 6.231 1.00 91.38 138 SER A C 1
ATOM 1132 O O . SER A 1 138 ? -14.118 -2.443 7.274 1.00 91.38 138 SER A O 1
ATOM 1134 N N . TYR A 1 139 ? -14.568 -1.385 5.345 1.00 91.69 139 TYR A N 1
ATOM 1135 C CA . TYR A 1 139 ? -16.016 -1.389 5.519 1.00 91.69 139 TYR A CA 1
ATOM 1136 C C . TYR A 1 139 ? -16.581 -2.815 5.534 1.00 91.69 139 TYR A C 1
ATOM 1138 O O . TYR A 1 139 ? -17.334 -3.166 6.439 1.00 91.69 139 TYR A O 1
ATOM 1146 N N . ALA A 1 140 ? -16.152 -3.673 4.604 1.00 90.62 140 ALA A N 1
ATOM 1147 C CA . ALA A 1 140 ? -16.561 -5.073 4.548 1.00 90.62 140 ALA A CA 1
ATOM 1148 C C . ALA A 1 140 ? -16.218 -5.828 5.843 1.00 90.62 140 ALA A C 1
ATOM 1150 O O . ALA A 1 140 ? -17.024 -6.626 6.320 1.00 90.62 140 ALA A O 1
ATOM 1151 N N . LYS A 1 141 ? -15.063 -5.543 6.460 1.00 88.12 141 LYS A N 1
ATOM 1152 C CA . LYS A 1 141 ? -14.692 -6.103 7.771 1.00 88.12 141 LYS A CA 1
ATOM 1153 C C . LYS A 1 141 ? -15.610 -5.639 8.897 1.00 88.12 141 LYS A C 1
ATOM 1155 O O . LYS A 1 141 ? -15.882 -6.431 9.792 1.00 88.12 141 LYS A O 1
ATOM 1160 N N . GLU A 1 142 ? -16.075 -4.392 8.883 1.00 88.31 142 GLU A N 1
ATOM 1161 C CA . GLU A 1 142 ? -17.037 -3.911 9.882 1.00 88.31 142 GLU A CA 1
ATOM 1162 C C . GLU A 1 142 ? -18.429 -4.518 9.659 1.00 88.31 142 GLU A C 1
ATOM 1164 O O . GLU A 1 142 ? -19.030 -5.025 10.605 1.00 88.31 142 GLU A O 1
ATOM 1169 N N . VAL A 1 143 ? -18.902 -4.590 8.411 1.00 89.56 143 VAL A N 1
ATOM 1170 C CA . VAL A 1 143 ? -20.159 -5.280 8.064 1.00 89.56 143 VAL A CA 1
ATOM 1171 C C . VAL A 1 143 ? -20.106 -6.751 8.472 1.00 89.56 143 VAL A C 1
ATOM 1173 O O . VAL A 1 143 ? -21.079 -7.268 9.022 1.00 89.56 143 VAL A O 1
ATOM 1176 N N . ALA A 1 144 ? -18.965 -7.419 8.288 1.00 87.12 144 ALA A N 1
ATOM 1177 C CA . ALA A 1 144 ? -18.792 -8.821 8.653 1.00 87.12 144 ALA A CA 1
ATOM 1178 C C . ALA A 1 144 ? -18.921 -9.096 10.163 1.00 87.12 144 ALA A C 1
ATOM 1180 O O . ALA A 1 144 ? -19.190 -10.233 10.550 1.00 87.12 144 ALA A O 1
ATOM 1181 N N . LYS A 1 145 ? -18.750 -8.079 11.019 1.00 87.00 145 LYS A N 1
ATOM 1182 C CA . LYS A 1 145 ? -18.967 -8.198 12.470 1.00 87.00 145 LYS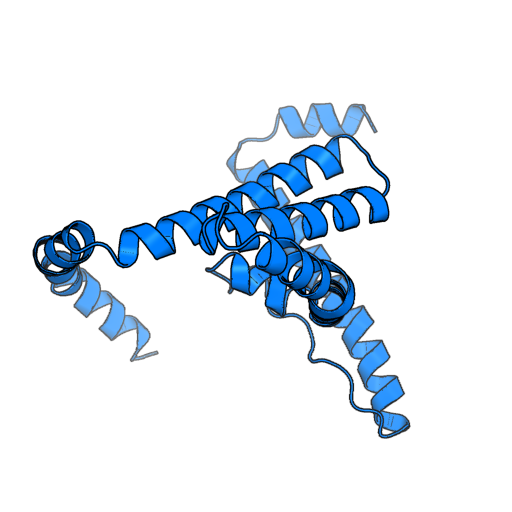 A CA 1
ATOM 1183 C C . LYS A 1 145 ? -20.436 -8.057 12.863 1.00 87.00 145 LYS A C 1
ATOM 1185 O O . LYS A 1 145 ? -20.787 -8.455 13.966 1.00 87.00 145 LYS A O 1
ATOM 1190 N N . SER A 1 146 ? -21.278 -7.496 11.995 1.00 89.69 146 SER A N 1
ATOM 1191 C CA . SER A 1 146 ? -22.691 -7.271 12.302 1.00 89.69 146 SER A CA 1
ATOM 1192 C C . SER A 1 146 ? -23.460 -8.584 12.487 1.00 89.69 146 SER A C 1
ATOM 1194 O O . SER A 1 146 ? -23.242 -9.572 11.776 1.00 89.69 146 SER A O 1
ATOM 1196 N N . ASP A 1 147 ? -24.417 -8.588 13.415 1.00 84.62 147 ASP A N 1
ATOM 1197 C CA . ASP A 1 147 ? -25.252 -9.763 13.695 1.00 84.62 147 ASP A CA 1
ATOM 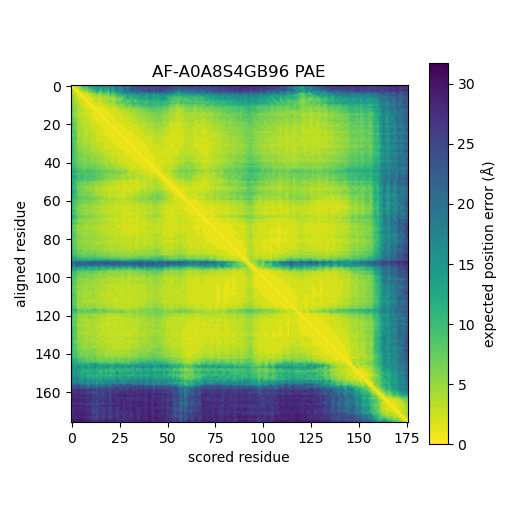1198 C C . ASP A 1 147 ? -26.107 -10.174 12.491 1.00 84.62 147 ASP A C 1
ATOM 1200 O O . ASP A 1 147 ? -26.303 -11.365 12.237 1.00 84.62 147 ASP A O 1
ATOM 1204 N N . GLY A 1 148 ? -26.546 -9.196 11.692 1.00 85.00 148 GLY A N 1
ATOM 1205 C CA . GLY A 1 148 ? -27.267 -9.428 10.442 1.00 85.00 148 GLY A CA 1
ATOM 1206 C C . GLY A 1 148 ? -26.440 -10.226 9.432 1.00 85.00 148 GLY A C 1
ATOM 1207 O O . GLY A 1 148 ? -26.924 -11.226 8.896 1.00 85.00 148 GLY A O 1
ATOM 1208 N N . TYR A 1 149 ? -25.170 -9.857 9.231 1.00 84.75 149 TYR A N 1
ATOM 1209 C CA . TYR A 1 149 ? -24.268 -10.611 8.360 1.00 84.75 149 TYR A CA 1
ATOM 1210 C C . TYR A 1 149 ? -23.985 -12.012 8.909 1.00 84.75 149 TYR A C 1
ATOM 1212 O O . TYR A 1 149 ? -24.002 -12.987 8.159 1.00 84.75 149 TYR A O 1
ATOM 1220 N N . ASN A 1 150 ? -23.785 -12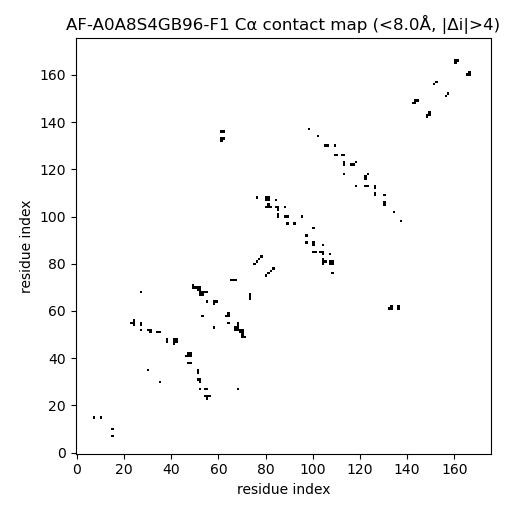.153 10.221 1.00 85.00 150 ASN A N 1
ATOM 1221 C CA . ASN A 1 150 ? -23.571 -13.461 10.842 1.00 85.00 150 ASN A CA 1
ATOM 1222 C C . ASN A 1 150 ? -24.791 -14.384 10.699 1.00 85.00 150 ASN A C 1
ATOM 1224 O O . ASN A 1 150 ? -24.635 -15.579 10.423 1.00 85.00 150 ASN A O 1
ATOM 1228 N N . LYS A 1 151 ? -26.006 -13.841 10.825 1.00 85.19 151 LYS A N 1
ATOM 1229 C CA . LYS A 1 151 ? -27.259 -14.565 10.577 1.00 85.19 151 LYS A CA 1
ATOM 1230 C C . LYS A 1 151 ? -27.390 -14.956 9.104 1.00 85.19 151 LYS A C 1
ATOM 1232 O O . LYS A 1 151 ? -27.654 -16.123 8.811 1.00 85.19 151 LYS A O 1
ATOM 1237 N N . PHE A 1 152 ? -27.125 -14.031 8.183 1.00 85.38 152 PHE A N 1
ATOM 1238 C CA . PHE A 1 152 ? -27.108 -14.292 6.741 1.00 85.38 152 PHE A CA 1
ATOM 1239 C C . PHE A 1 152 ? -26.099 -15.388 6.369 1.00 85.38 152 PHE A C 1
ATOM 1241 O O . PHE A 1 152 ? -26.450 -16.363 5.706 1.00 85.38 152 PHE A O 1
ATOM 1248 N N . LYS A 1 153 ? -24.865 -15.301 6.874 1.00 83.88 153 LYS A N 1
ATOM 1249 C CA . LYS A 1 153 ? -23.804 -16.290 6.650 1.00 83.88 153 LYS A CA 1
ATOM 1250 C C . LYS A 1 153 ? -24.203 -17.683 7.136 1.00 83.88 153 LYS A C 1
ATOM 1252 O O . LYS A 1 153 ? -23.973 -18.667 6.436 1.00 83.88 153 LYS A O 1
ATOM 1257 N N . LYS A 1 154 ? -24.807 -17.785 8.323 1.00 82.69 154 LYS A N 1
ATOM 1258 C CA . LYS A 1 154 ? -25.280 -19.069 8.864 1.00 82.69 154 LYS A CA 1
ATOM 1259 C C . LYS A 1 154 ? -26.456 -19.649 8.072 1.00 82.69 154 LYS A C 1
ATOM 1261 O O . LYS A 1 154 ? -26.531 -20.867 7.977 1.00 82.69 154 LYS A O 1
ATOM 1266 N N . THR A 1 155 ? -27.324 -18.805 7.513 1.00 80.69 155 THR A N 1
ATOM 1267 C CA . THR A 1 155 ? -28.575 -19.224 6.850 1.00 80.69 155 THR A CA 1
ATOM 1268 C C . THR A 1 155 ? -28.392 -19.532 5.361 1.00 80.69 155 THR A C 1
ATOM 1270 O O . THR A 1 155 ? -28.957 -20.494 4.861 1.00 80.69 155 THR A O 1
ATOM 1273 N N . ILE A 1 156 ? -27.596 -18.731 4.648 1.00 77.69 156 ILE A N 1
ATOM 1274 C CA . ILE A 1 156 ? -27.461 -18.797 3.184 1.00 77.69 156 ILE A CA 1
ATOM 1275 C C . ILE A 1 156 ? -26.101 -19.370 2.770 1.00 77.69 156 ILE A C 1
ATOM 1277 O O . ILE A 1 156 ? -26.031 -20.289 1.956 1.00 77.69 156 ILE A O 1
ATOM 1281 N N . LEU A 1 157 ? -24.998 -18.880 3.352 1.00 69.75 157 LEU A N 1
ATOM 1282 C CA . LEU A 1 157 ? -23.652 -19.285 2.915 1.00 69.75 157 LEU A CA 1
ATOM 1283 C C . LEU A 1 157 ? -23.269 -20.705 3.366 1.00 69.75 157 LEU A C 1
ATOM 1285 O O . LEU A 1 157 ? -22.557 -21.396 2.639 1.00 69.75 157 LEU A O 1
ATOM 1289 N N . LYS A 1 158 ? -23.769 -21.195 4.511 1.00 59.59 158 LYS A N 1
ATOM 1290 C CA . LYS A 1 158 ? -23.609 -22.618 4.884 1.00 59.59 158 LYS A CA 1
ATOM 1291 C C . LYS A 1 158 ? -24.290 -23.564 3.887 1.00 59.59 158 LYS A C 1
ATOM 1293 O O . LYS A 1 158 ? -23.750 -24.637 3.620 1.00 59.59 158 LYS A O 1
ATOM 1298 N N . THR A 1 159 ? -25.416 -23.154 3.311 1.00 52.84 159 THR A N 1
ATOM 1299 C CA . THR A 1 159 ? -26.168 -23.916 2.301 1.00 52.84 159 THR A CA 1
ATOM 1300 C C . THR A 1 159 ? -25.398 -24.004 0.978 1.00 52.84 159 THR A C 1
ATOM 1302 O O . THR A 1 159 ? -25.400 -25.041 0.325 1.00 52.84 159 THR A O 1
ATOM 1305 N N . ALA A 1 160 ? -24.639 -22.962 0.620 1.00 50.88 160 ALA A N 1
ATOM 1306 C CA . ALA A 1 160 ? -23.790 -22.960 -0.575 1.00 50.88 160 ALA A CA 1
ATOM 1307 C C . ALA A 1 160 ? -22.525 -23.838 -0.431 1.00 50.88 160 ALA A C 1
ATOM 1309 O O . ALA A 1 160 ? -22.164 -24.559 -1.360 1.00 50.88 160 ALA A O 1
ATOM 1310 N N . VAL A 1 161 ? -21.876 -23.840 0.743 1.00 51.72 161 VAL A N 1
ATOM 1311 C CA . VAL A 1 161 ? -20.669 -24.660 1.018 1.00 51.72 161 VAL A CA 1
ATOM 1312 C C . VAL A 1 161 ? -20.993 -26.152 1.164 1.00 51.72 161 VAL A C 1
ATOM 1314 O O . VAL A 1 161 ? -20.150 -27.003 0.894 1.00 51.72 161 VAL A O 1
ATOM 1317 N N . THR A 1 162 ? -22.224 -26.492 1.548 1.00 52.44 162 THR A N 1
ATOM 1318 C CA . THR A 1 162 ? -22.705 -27.883 1.567 1.00 52.44 162 THR A CA 1
ATOM 1319 C C . THR A 1 162 ? -23.185 -28.380 0.203 1.00 52.44 162 THR A C 1
ATOM 1321 O O . THR A 1 162 ? -23.531 -29.558 0.094 1.00 52.44 162 THR A O 1
ATOM 1324 N N . SER A 1 163 ? -23.155 -27.541 -0.844 1.00 55.94 163 SER A N 1
ATOM 1325 C CA . SER A 1 163 ? -23.527 -27.975 -2.189 1.00 55.94 163 SER A CA 1
ATOM 1326 C C . SER A 1 163 ? -22.604 -29.110 -2.671 1.00 55.94 163 SER A C 1
ATOM 1328 O O . SER A 1 163 ? -21.379 -29.032 -2.506 1.00 55.94 163 SER A O 1
ATOM 1330 N N . PRO A 1 164 ? -23.157 -30.176 -3.281 1.00 61.16 164 PRO A N 1
ATOM 1331 C CA . PRO A 1 164 ? -22.375 -31.302 -3.798 1.00 61.16 164 PRO A CA 1
ATOM 1332 C C . PRO A 1 164 ? -21.244 -30.874 -4.744 1.00 61.16 164 PRO A C 1
ATOM 1334 O O . PRO A 1 164 ? -20.184 -31.492 -4.759 1.00 61.16 164 PRO A O 1
ATOM 1337 N N . PHE A 1 165 ? -21.444 -29.772 -5.471 1.00 60.34 165 PHE A N 1
ATOM 1338 C CA . PHE A 1 165 ? -20.486 -29.200 -6.414 1.00 60.34 165 PHE A CA 1
ATOM 1339 C C . PHE A 1 165 ? -19.188 -28.706 -5.747 1.00 60.34 165 PHE A C 1
ATOM 1341 O O . PHE A 1 165 ? -18.095 -29.015 -6.215 1.00 60.34 165 PHE A O 1
ATOM 1348 N N . LEU A 1 166 ? -19.276 -28.002 -4.613 1.00 56.66 166 LEU A N 1
ATOM 1349 C CA . LEU A 1 166 ? -18.095 -27.533 -3.872 1.00 56.66 166 LEU A CA 1
ATOM 1350 C C . LEU A 1 166 ? -17.363 -28.676 -3.153 1.00 56.66 166 LEU A C 1
ATOM 1352 O O . LEU A 1 166 ? -16.135 -28.660 -3.074 1.00 56.66 166 LEU A O 1
ATOM 1356 N N . LYS A 1 167 ? -18.089 -29.706 -2.694 1.00 58.09 167 LYS A N 1
ATOM 1357 C CA . LYS A 1 167 ? -17.477 -30.954 -2.201 1.00 58.09 167 LYS A CA 1
ATOM 1358 C C . LYS A 1 167 ? -16.737 -31.709 -3.309 1.00 58.09 167 LYS A C 1
ATOM 1360 O O . LYS A 1 167 ? -15.657 -32.230 -3.053 1.00 58.09 167 LYS A O 1
ATOM 1365 N N . PHE A 1 168 ? -17.294 -31.745 -4.519 1.00 63.25 168 PHE A N 1
ATOM 1366 C CA . PHE A 1 168 ? -16.664 -32.358 -5.687 1.00 63.25 168 PHE A CA 1
ATOM 1367 C C . PHE A 1 168 ? -15.385 -31.619 -6.102 1.00 63.25 168 PHE A C 1
ATOM 1369 O O . PHE A 1 168 ? -14.347 -32.256 -6.257 1.00 63.25 168 PHE A O 1
ATOM 1376 N N . MET A 1 169 ? -15.411 -30.283 -6.175 1.00 56.56 169 MET A N 1
ATOM 1377 C CA . MET A 1 169 ? -14.208 -29.503 -6.498 1.00 56.56 169 MET A CA 1
ATOM 1378 C C . MET A 1 169 ? -13.106 -29.642 -5.441 1.00 56.56 169 MET A C 1
ATOM 1380 O O . MET A 1 169 ? -11.949 -29.821 -5.806 1.00 56.56 169 MET A O 1
ATOM 1384 N N . ASN A 1 170 ? -13.453 -29.636 -4.147 1.00 52.25 170 ASN A N 1
ATOM 1385 C CA . ASN A 1 170 ? -12.464 -29.856 -3.087 1.00 52.25 170 ASN A CA 1
ATOM 1386 C C . ASN A 1 170 ? -11.819 -31.245 -3.171 1.00 52.25 170 ASN A C 1
ATOM 1388 O O . ASN A 1 170 ? -10.622 -31.359 -2.929 1.00 52.25 170 ASN A O 1
ATOM 1392 N N . ARG A 1 171 ? -12.588 -32.279 -3.544 1.00 55.62 171 ARG A N 1
ATOM 1393 C CA . ARG A 1 171 ? -12.072 -33.642 -3.721 1.00 55.62 171 ARG A CA 1
ATOM 1394 C C . ARG A 1 171 ? -11.059 -33.728 -4.865 1.00 55.62 171 ARG A C 1
ATOM 1396 O O . ARG A 1 171 ? -10.026 -34.361 -4.701 1.00 55.62 171 ARG A O 1
ATOM 1403 N N . ILE A 1 172 ? -11.313 -33.026 -5.972 1.00 60.25 172 ILE A N 1
ATOM 1404 C CA . ILE A 1 172 ? -10.385 -32.952 -7.113 1.00 60.25 172 ILE A CA 1
ATOM 1405 C C . ILE A 1 172 ? -9.079 -32.245 -6.728 1.00 60.25 172 ILE A C 1
ATOM 1407 O O . ILE A 1 172 ? -8.010 -32.661 -7.153 1.00 60.25 172 ILE A O 1
ATOM 1411 N N . THR A 1 173 ? -9.138 -31.197 -5.904 1.00 48.41 173 THR A N 1
ATOM 1412 C CA . THR A 1 173 ? -7.939 -30.435 -5.510 1.00 48.41 173 THR A CA 1
ATOM 1413 C C . THR A 1 173 ? -7.086 -31.091 -4.424 1.00 48.41 173 THR A C 1
ATOM 1415 O O . THR A 1 173 ? -5.969 -30.644 -4.199 1.00 48.41 173 THR A O 1
ATOM 1418 N N . THR A 1 174 ? -7.603 -32.098 -3.715 1.00 49.16 174 THR A N 1
ATOM 1419 C CA . THR A 1 174 ? -6.855 -32.827 -2.671 1.00 49.16 174 THR A CA 1
ATOM 1420 C C . THR A 1 174 ? -6.272 -34.154 -3.149 1.00 49.16 174 THR A C 1
ATOM 1422 O O . THR A 1 174 ? -5.467 -34.742 -2.434 1.00 49.16 174 THR A O 1
ATOM 1425 N N . GLU A 1 175 ? -6.694 -34.640 -4.317 1.00 44.53 175 GLU A N 1
ATOM 1426 C CA . GLU A 1 175 ? -6.229 -35.899 -4.920 1.00 44.53 175 GLU A CA 1
ATOM 1427 C C . GLU A 1 175 ? -5.199 -35.672 -6.057 1.00 44.53 175 GLU A C 1
ATOM 1429 O O . GLU A 1 175 ? -4.860 -36.618 -6.765 1.00 44.53 175 GLU A O 1
ATOM 1434 N N . ALA A 1 176 ? -4.672 -34.448 -6.211 1.00 40.88 176 ALA A N 1
ATOM 1435 C CA . ALA A 1 176 ? -3.578 -34.083 -7.124 1.00 40.88 176 ALA A CA 1
ATOM 1436 C C . ALA A 1 176 ? -2.420 -33.439 -6.348 1.00 40.88 176 ALA A C 1
ATOM 1438 O O . ALA A 1 176 ? -1.253 -33.693 -6.719 1.00 40.88 176 ALA A O 1
#

Radius of gyration: 21.12 Å; Cα contacts (8 Å, |Δi|>4): 98; chains: 1; bounding box: 56×50×54 Å

Solvent-accessible surface area (backbone atoms only — not comparable to full-atom values): 9924 Å² total; per-residue (Å²): 119,66,73,62,52,60,54,57,72,72,51,56,71,67,57,55,49,50,49,53,52,48,55,53,50,53,52,50,52,53,50,41,50,56,48,49,53,53,44,54,57,34,48,76,73,74,45,90,64,83,72,75,49,54,66,71,92,76,53,90,45,66,72,54,40,56,53,32,60,40,42,67,61,35,53,49,44,43,67,72,40,26,50,53,44,34,54,60,48,50,76,52,46,93,79,51,56,74,67,56,39,52,49,52,17,49,49,55,41,46,52,50,52,37,59,74,77,62,71,43,70,70,50,53,53,50,46,50,54,51,53,47,49,50,49,52,52,53,50,51,57,54,50,60,68,35,67,67,44,5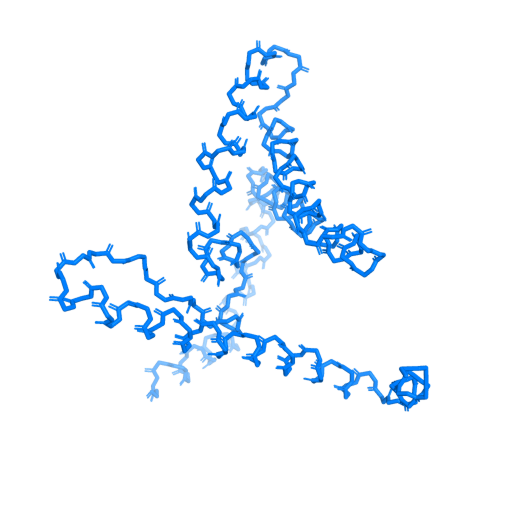0,51,46,43,63,67,52,50,50,57,58,64,68,31,70,66,55,52,50,53,52,52,58,68,72,76,112

Secondary structure (DSSP, 8-state):
-HHHHHHHHTS-HHHHHHHHHHHHHHHHHHHHHHHHHHHHHHHHTTPPPPPPPPPGGG--SHHHHHHHS-HHHHHHHIIIIIHHHHHHHHHTTTTS-HHHHHHHHHHHHHHHHHHHTT--HHHHHHHHHHHHHHHHHHHHHHHTTSHHHHHHIIIIIHHHHTSHHHHHHHHHHH--

Foldseek 3Di:
DVVVVVVVVPDDPVVVVVVVVVVLQVLLVVQQVVVVVVQVVVVVVVHDDDDRADGPVPDPALVVCLCRSDVVLSVCLVPPQLVVQLVVVCVVVVVDPSLVSNLVSVVRSLVVVCVVVPPDPVSVVVSVVSSVSVNVSSVVVVVCPDPVVVVCCVPPVVVVCPPVVVVVVVVVVVVD

Mean predicted aligned error: 8.63 Å

Organism: Plutella xylostella (NCBI:txid51655)

Nearest PDB structures (foldseek):
  7urf-assembly1_A  TM=8.914E-01  e=1.183E-06  Homo sapiens
  7mhz-assembly1_A  TM=8.829E-01  e=1.871E-06  Homo sapiens
  6bug-assembly1_C  TM=7.984E-01  e=7.473E-02  Streptococcus thermophilus

pLDDT: mean 86.75, std 13.7, range [40.88, 97.44]